Protein AF-A8XXG0-F1 (afdb_monomer_lite)

Structure (mmCIF, N/CA/C/O backbone):
data_AF-A8XXG0-F1
#
_entry.id   AF-A8XXG0-F1
#
loop_
_atom_site.group_PDB
_atom_site.id
_atom_site.type_symbol
_atom_site.label_atom_id
_atom_site.label_alt_id
_atom_site.label_comp_id
_atom_site.label_asym_id
_atom_site.label_entity_id
_atom_site.label_seq_id
_atom_site.pdbx_PDB_ins_code
_atom_site.Cartn_x
_atom_site.Cartn_y
_atom_site.Cartn_z
_atom_site.occupancy
_atom_site.B_iso_or_equiv
_atom_site.auth_seq_id
_atom_site.auth_comp_id
_atom_site.auth_asym_id
_atom_site.auth_atom_id
_atom_site.pdbx_PDB_model_num
ATOM 1 N N . MET A 1 1 ? 43.268 -23.544 17.252 1.00 55.91 1 MET A N 1
ATOM 2 C CA . MET A 1 1 ? 42.298 -22.434 17.427 1.00 55.91 1 MET A CA 1
ATOM 3 C C . MET A 1 1 ? 42.309 -21.438 16.260 1.00 55.91 1 MET A C 1
ATOM 5 O O . MET A 1 1 ? 41.245 -21.146 15.736 1.00 55.91 1 MET A O 1
ATOM 9 N N . LEU A 1 2 ? 43.475 -20.983 15.776 1.00 56.19 2 LEU A N 1
ATOM 10 C CA . LEU A 1 2 ? 43.584 -20.064 14.621 1.00 56.19 2 LEU A CA 1
ATOM 11 C C . LEU A 1 2 ? 43.023 -20.609 13.288 1.00 56.19 2 LEU A C 1
ATOM 13 O O . LEU A 1 2 ? 42.404 -19.861 12.540 1.00 56.19 2 LEU A O 1
ATOM 17 N N . ILE A 1 3 ? 43.159 -21.911 13.021 1.00 63.25 3 ILE A N 1
ATOM 18 C CA . ILE A 1 3 ? 42.629 -22.543 11.794 1.00 63.25 3 ILE A CA 1
ATOM 19 C C . ILE A 1 3 ? 41.087 -22.552 11.778 1.00 63.25 3 ILE A C 1
ATOM 21 O O . ILE A 1 3 ? 40.476 -22.363 10.728 1.00 63.25 3 ILE A O 1
ATOM 25 N N . LEU A 1 4 ? 40.450 -22.677 12.949 1.00 61.56 4 LEU A N 1
ATOM 26 C CA . LEU A 1 4 ? 38.989 -22.659 13.075 1.00 61.56 4 LEU A CA 1
ATOM 27 C C . LEU A 1 4 ? 38.408 -21.265 12.769 1.00 61.56 4 LEU A C 1
ATOM 29 O O . LEU A 1 4 ? 37.375 -21.150 12.117 1.00 61.56 4 LEU A O 1
ATOM 33 N N . LEU A 1 5 ? 39.106 -20.203 13.190 1.00 61.69 5 LEU A N 1
ATOM 34 C CA . LEU A 1 5 ? 38.721 -18.808 12.936 1.00 61.69 5 LEU A CA 1
ATOM 35 C C . LEU A 1 5 ? 38.835 -18.423 11.454 1.00 61.69 5 LEU A C 1
ATOM 37 O O . LEU A 1 5 ? 38.001 -17.667 10.954 1.00 61.69 5 LEU A O 1
ATOM 41 N N . ALA A 1 6 ? 39.831 -18.958 10.741 1.00 68.19 6 ALA A N 1
ATOM 42 C CA . ALA A 1 6 ? 39.962 -18.760 9.298 1.00 68.19 6 ALA A CA 1
ATOM 43 C C . ALA A 1 6 ? 38.824 -19.455 8.531 1.00 68.19 6 ALA A C 1
ATOM 45 O O . ALA A 1 6 ? 38.205 -18.840 7.663 1.00 68.19 6 ALA A O 1
ATOM 46 N N . TYR A 1 7 ? 38.475 -20.688 8.915 1.00 66.56 7 TYR A N 1
ATOM 47 C CA . TYR A 1 7 ? 37.362 -21.422 8.309 1.00 66.56 7 TYR A CA 1
ATOM 48 C C . TYR A 1 7 ? 36.007 -20.743 8.545 1.00 66.56 7 TYR A C 1
ATOM 50 O O . TYR A 1 7 ? 35.202 -20.644 7.621 1.00 66.56 7 TYR A O 1
ATOM 58 N N . MET A 1 8 ? 35.769 -20.197 9.743 1.00 67.56 8 MET A N 1
ATOM 59 C CA . MET A 1 8 ? 34.510 -19.507 10.051 1.00 67.56 8 MET A CA 1
ATOM 60 C C . MET A 1 8 ? 34.322 -18.222 9.232 1.00 67.56 8 MET A C 1
ATOM 62 O O . MET A 1 8 ? 33.208 -17.931 8.805 1.00 67.56 8 MET A O 1
ATOM 66 N N . LYS A 1 9 ? 35.402 -17.470 8.969 1.00 62.66 9 LYS A N 1
ATOM 67 C CA . LYS A 1 9 ? 35.348 -16.257 8.133 1.00 62.66 9 LYS A CA 1
ATOM 68 C C . LYS A 1 9 ? 35.088 -16.574 6.661 1.00 62.66 9 LYS A C 1
ATOM 70 O O . LYS A 1 9 ? 34.315 -15.863 6.026 1.00 62.66 9 LYS A O 1
ATOM 75 N N . VAL A 1 10 ? 35.684 -17.644 6.133 1.00 70.19 10 VAL A N 1
ATOM 76 C CA . VAL A 1 10 ? 35.448 -18.090 4.749 1.00 70.19 10 VAL A CA 1
ATOM 77 C C . VAL A 1 10 ? 34.025 -18.631 4.582 1.00 70.19 10 VAL A C 1
ATOM 79 O O . VAL A 1 10 ? 33.375 -18.316 3.590 1.00 70.19 10 VAL A O 1
ATOM 82 N N . LEU A 1 11 ? 33.501 -19.357 5.576 1.00 67.31 11 LEU A N 1
ATOM 83 C CA . LEU A 1 11 ? 32.117 -19.837 5.577 1.00 67.31 11 LEU A CA 1
ATOM 84 C C . LEU A 1 11 ? 31.107 -18.678 5.654 1.00 67.31 11 LEU A C 1
ATOM 86 O O . LEU A 1 11 ? 30.117 -18.685 4.930 1.00 67.31 11 LEU A O 1
ATOM 90 N N . LEU A 1 12 ? 31.374 -17.654 6.474 1.00 61.78 12 LEU A N 1
ATOM 91 C CA . LEU A 1 12 ? 30.551 -16.438 6.552 1.00 61.78 12 LEU A CA 1
ATOM 92 C C . LEU A 1 12 ? 30.564 -15.637 5.246 1.00 61.78 12 LEU A C 1
ATOM 94 O O . LEU A 1 12 ? 29.517 -15.154 4.832 1.00 61.78 12 LEU A O 1
ATOM 98 N N . LEU A 1 13 ? 31.714 -15.541 4.573 1.00 59.19 13 LEU A N 1
ATOM 99 C CA . LEU A 1 13 ? 31.815 -14.943 3.238 1.00 59.19 13 LEU A CA 1
ATOM 100 C C . LEU A 1 13 ? 31.022 -15.751 2.203 1.00 59.19 13 LEU A C 1
ATOM 102 O O . LEU A 1 13 ? 30.254 -15.165 1.449 1.00 59.19 13 LEU A O 1
ATOM 106 N N . PHE A 1 14 ? 31.122 -17.083 2.210 1.00 51.81 14 PHE A N 1
ATOM 107 C CA . PHE A 1 14 ? 30.332 -17.936 1.315 1.00 51.81 14 PHE A CA 1
ATOM 108 C C . PHE A 1 14 ? 28.826 -17.817 1.565 1.00 51.81 14 PHE A C 1
ATOM 110 O O . PHE A 1 14 ? 28.066 -17.736 0.608 1.00 51.81 14 PHE A O 1
ATOM 117 N N . LEU A 1 15 ? 28.389 -17.730 2.825 1.00 52.50 15 LEU A N 1
ATOM 118 C CA . LEU A 1 15 ? 26.984 -17.500 3.182 1.00 52.50 15 LEU A CA 1
ATOM 119 C C . LEU A 1 15 ? 26.498 -16.093 2.790 1.00 52.50 15 LEU A C 1
ATOM 121 O O . LEU A 1 15 ? 25.325 -15.936 2.468 1.00 52.50 15 LEU A O 1
ATOM 125 N N . TYR A 1 16 ? 27.386 -15.092 2.758 1.00 53.88 16 TYR A N 1
ATOM 126 C CA . TYR A 1 16 ? 27.079 -13.740 2.268 1.00 53.88 16 TYR A CA 1
ATOM 127 C C . TYR A 1 16 ? 26.923 -13.684 0.737 1.00 53.88 16 TYR A C 1
ATOM 129 O O . TYR A 1 16 ? 26.232 -12.812 0.215 1.00 53.88 16 TYR A O 1
ATOM 137 N N . PHE A 1 17 ? 27.553 -14.623 0.021 1.00 48.94 17 PHE A N 1
ATOM 138 C CA . PHE A 1 17 ? 27.486 -14.752 -1.437 1.00 48.94 17 PHE A CA 1
ATOM 139 C C . PHE A 1 17 ? 26.544 -15.851 -1.929 1.00 48.94 17 PHE A C 1
ATOM 141 O O . PHE A 1 17 ? 26.371 -15.977 -3.142 1.00 48.94 17 PHE A O 1
ATOM 148 N N . LEU A 1 18 ? 25.906 -16.623 -1.041 1.00 40.69 18 LEU A N 1
ATOM 149 C CA . LEU A 1 18 ? 24.784 -17.453 -1.455 1.00 40.69 18 LEU A CA 1
ATOM 150 C C . LEU A 1 18 ? 23.674 -16.501 -1.914 1.00 40.69 18 LEU A C 1
ATOM 152 O O . LEU A 1 18 ? 23.162 -15.728 -1.099 1.00 40.69 18 LEU A O 1
ATOM 156 N N . PRO A 1 19 ? 23.303 -16.507 -3.206 1.00 44.91 19 PRO A N 1
ATOM 157 C CA . PRO A 1 19 ? 22.170 -15.728 -3.653 1.00 44.91 19 PRO A CA 1
ATOM 158 C C . PRO A 1 19 ? 20.980 -16.219 -2.840 1.00 44.91 19 PRO A C 1
ATOM 160 O O . PRO A 1 19 ? 20.669 -17.411 -2.845 1.00 44.91 19 PRO A O 1
ATOM 163 N N . ASN A 1 20 ? 20.328 -15.306 -2.117 1.00 39.88 20 ASN A N 1
ATOM 164 C CA . ASN A 1 20 ? 18.966 -15.528 -1.664 1.00 39.88 20 ASN A CA 1
ATOM 165 C C . ASN A 1 20 ? 18.216 -16.052 -2.887 1.00 39.88 20 ASN A C 1
ATOM 167 O O . ASN A 1 20 ? 18.050 -15.310 -3.855 1.00 39.88 20 ASN A O 1
ATOM 171 N N . ASN A 1 21 ? 17.884 -17.344 -2.890 1.00 38.38 21 ASN A N 1
ATOM 172 C CA . ASN A 1 21 ? 17.183 -17.981 -3.990 1.00 38.38 21 ASN A CA 1
ATOM 173 C C . ASN A 1 21 ? 15.821 -17.301 -4.077 1.00 38.38 21 ASN A C 1
ATOM 175 O O . ASN A 1 21 ? 14.875 -17.663 -3.378 1.00 38.38 21 ASN A O 1
ATOM 179 N N . VAL A 1 22 ? 15.738 -16.270 -4.914 1.00 41.22 22 VAL A N 1
ATOM 180 C CA . VAL A 1 22 ? 14.489 -15.650 -5.324 1.00 41.22 22 VAL A CA 1
ATOM 181 C C . VAL A 1 22 ? 13.831 -16.694 -6.220 1.00 41.22 22 VAL A C 1
ATOM 183 O O . VAL A 1 22 ? 14.033 -16.732 -7.429 1.00 41.22 22 VAL A O 1
ATOM 186 N N . GLY A 1 23 ? 13.156 -17.656 -5.586 1.00 35.06 23 GLY A N 1
ATOM 187 C CA . GLY A 1 23 ? 12.458 -18.746 -6.250 1.00 35.06 23 GLY A CA 1
ATOM 188 C C . GLY A 1 23 ? 11.325 -18.165 -7.081 1.00 35.06 23 GLY A C 1
ATOM 189 O O . GLY A 1 23 ? 10.250 -17.878 -6.557 1.00 35.06 23 GLY A O 1
ATOM 190 N N . GLY A 1 24 ? 11.613 -17.933 -8.355 1.00 39.00 24 GLY A N 1
ATOM 191 C CA . GLY A 1 24 ? 10.713 -17.352 -9.337 1.00 39.00 24 GLY A CA 1
ATOM 192 C C . GLY A 1 24 ? 11.517 -16.612 -10.394 1.00 39.00 24 GLY A C 1
ATOM 193 O O . GLY A 1 24 ? 11.720 -15.404 -10.287 1.00 39.00 24 GLY A O 1
ATOM 194 N N . CYS A 1 25 ? 11.982 -17.325 -11.420 1.00 42.31 25 CYS A N 1
ATOM 195 C CA . CYS A 1 25 ? 12.432 -16.661 -12.635 1.00 42.31 25 CYS A CA 1
ATOM 196 C C . CYS A 1 25 ? 11.236 -15.904 -13.217 1.00 42.31 25 CYS A C 1
ATOM 198 O O . CYS A 1 25 ? 10.194 -16.493 -13.495 1.00 42.31 25 CYS A O 1
ATOM 200 N N . LEU A 1 26 ? 11.387 -14.590 -13.357 1.00 43.22 26 LEU A N 1
ATOM 201 C CA . LEU A 1 26 ? 10.444 -13.737 -14.060 1.00 43.22 26 LEU A CA 1
ATOM 202 C C . LEU A 1 26 ? 10.342 -14.246 -15.509 1.00 43.22 26 LEU A C 1
ATOM 204 O O . LEU A 1 26 ? 11.267 -14.037 -16.291 1.00 43.22 26 LEU A O 1
ATOM 208 N N . VAL A 1 27 ? 9.274 -14.968 -15.855 1.00 41.16 27 VAL A N 1
ATOM 209 C CA . VAL A 1 27 ? 9.014 -15.374 -17.242 1.00 41.16 27 VAL A CA 1
ATOM 210 C C . VAL A 1 27 ? 8.356 -14.187 -17.926 1.00 41.16 27 VAL A C 1
ATOM 212 O O . VAL A 1 27 ? 7.233 -13.833 -17.579 1.00 41.16 27 VAL A O 1
ATOM 215 N N . VAL A 1 28 ? 9.067 -13.551 -18.858 1.00 44.41 28 VAL A N 1
ATOM 216 C CA . VAL A 1 28 ? 8.587 -12.335 -19.524 1.00 44.41 28 VAL A CA 1
ATOM 217 C C . VAL A 1 28 ? 8.540 -12.496 -21.033 1.00 44.41 28 VAL A C 1
ATOM 219 O O . VAL A 1 28 ? 9.437 -13.088 -21.631 1.00 44.41 28 VAL A O 1
ATOM 222 N N . LYS A 1 29 ? 7.487 -11.951 -21.651 1.00 45.66 29 LYS A N 1
ATOM 223 C CA . LYS A 1 29 ? 7.348 -11.815 -23.104 1.00 45.66 29 LYS A CA 1
ATOM 224 C C . LYS A 1 29 ? 7.491 -10.331 -23.477 1.00 45.66 29 LYS A C 1
ATOM 226 O O . LYS A 1 29 ? 6.585 -9.558 -23.166 1.00 45.66 29 LYS A O 1
ATOM 231 N N . PRO A 1 30 ? 8.591 -9.915 -24.125 1.00 51.72 30 PRO A N 1
ATOM 232 C CA . PRO A 1 30 ? 8.846 -8.505 -24.385 1.00 51.72 30 PRO A CA 1
ATOM 233 C C . PRO A 1 30 ? 7.880 -7.907 -25.408 1.00 51.72 30 PRO A C 1
ATOM 235 O O . PRO A 1 30 ? 7.619 -8.486 -26.464 1.00 51.72 30 PRO A O 1
ATOM 238 N N . LYS A 1 31 ? 7.400 -6.695 -25.113 1.00 60.84 31 LYS A N 1
ATOM 239 C CA . LYS A 1 31 ? 6.700 -5.810 -26.053 1.00 60.84 31 LYS A CA 1
ATOM 240 C C . LYS A 1 31 ? 7.383 -4.442 -25.981 1.00 60.84 31 LYS A C 1
ATOM 242 O O . LYS A 1 31 ? 6.956 -3.560 -25.246 1.00 60.84 31 LYS A O 1
ATOM 247 N N . ASN A 1 32 ? 8.526 -4.330 -26.655 1.00 59.03 32 ASN A N 1
ATOM 248 C CA . ASN A 1 32 ? 9.457 -3.220 -26.458 1.00 59.03 32 ASN A CA 1
ATOM 249 C C . ASN A 1 32 ? 9.014 -1.979 -27.263 1.00 59.03 32 ASN A C 1
ATOM 251 O O . ASN A 1 32 ? 8.745 -2.122 -28.460 1.00 59.03 32 ASN A O 1
ATOM 255 N N . PRO A 1 33 ? 8.959 -0.771 -26.674 1.00 68.56 33 PRO A N 1
ATOM 256 C CA . PRO A 1 33 ? 9.026 0.459 -27.461 1.00 68.56 33 PRO A CA 1
ATOM 257 C C . PRO A 1 33 ? 10.354 0.506 -28.235 1.00 68.56 33 PRO A C 1
ATOM 259 O O . PRO A 1 33 ? 11.379 0.023 -27.749 1.00 68.56 33 PRO A O 1
ATOM 262 N N . ASP A 1 34 ? 10.343 1.078 -29.439 1.00 69.75 34 ASP A N 1
ATOM 263 C CA . ASP A 1 34 ? 11.565 1.247 -30.224 1.00 69.75 34 ASP A CA 1
ATOM 264 C C . ASP A 1 34 ? 12.479 2.282 -29.551 1.00 69.75 34 ASP A C 1
ATOM 266 O O . ASP A 1 34 ? 12.226 3.487 -29.575 1.00 69.75 34 ASP A O 1
ATOM 270 N N . LEU A 1 35 ? 13.529 1.783 -28.901 1.00 73.31 35 LEU A N 1
ATOM 271 C CA . LEU A 1 35 ? 14.569 2.572 -28.243 1.00 73.31 35 LEU A CA 1
ATOM 272 C C . LEU A 1 35 ? 15.785 2.819 -29.149 1.00 73.31 35 LEU A C 1
ATOM 274 O O . LEU A 1 35 ? 16.840 3.227 -28.657 1.00 73.31 35 LEU A O 1
ATOM 278 N N . GLN A 1 36 ? 15.655 2.582 -30.459 1.00 74.75 36 GLN A N 1
ATOM 279 C CA . GLN A 1 36 ? 16.709 2.745 -31.460 1.00 74.75 36 GLN A CA 1
ATOM 280 C C . GLN A 1 36 ? 18.045 2.121 -31.009 1.00 74.75 36 GLN A C 1
ATOM 282 O O . GLN A 1 36 ? 18.216 0.905 -30.988 1.00 74.75 36 GLN A O 1
ATOM 287 N N . ASN A 1 37 ? 19.003 2.974 -30.629 1.00 72.94 37 ASN A N 1
ATOM 288 C CA . ASN A 1 37 ? 20.381 2.624 -30.302 1.00 72.94 37 ASN A CA 1
ATOM 289 C C . ASN A 1 37 ? 20.567 2.123 -28.861 1.00 72.94 37 ASN A C 1
ATOM 291 O O . ASN A 1 37 ? 21.658 1.649 -28.520 1.00 72.94 37 ASN A O 1
ATOM 295 N N . CYS A 1 38 ? 19.549 2.213 -27.999 1.00 75.75 38 CYS A N 1
ATOM 296 C CA . CYS A 1 38 ? 19.653 1.644 -26.663 1.00 75.75 38 CYS A CA 1
ATOM 297 C C . CYS A 1 38 ? 19.488 0.126 -26.712 1.00 75.75 38 CYS A C 1
ATOM 299 O O . CYS A 1 38 ? 18.429 -0.393 -27.054 1.00 75.75 38 CYS A O 1
ATOM 301 N N . LYS A 1 39 ? 20.512 -0.608 -26.269 1.00 80.50 39 LYS A N 1
ATOM 302 C CA . LYS A 1 39 ? 20.482 -2.076 -26.125 1.00 80.50 39 LYS A CA 1
ATOM 303 C C . LYS A 1 39 ? 19.702 -2.540 -24.888 1.00 80.50 39 LYS A C 1
ATOM 305 O O . LYS A 1 39 ? 20.120 -3.471 -24.203 1.00 80.50 39 LYS A O 1
ATOM 310 N N . CYS A 1 40 ? 18.615 -1.856 -24.558 1.00 84.31 40 CYS A N 1
ATOM 311 C CA . CYS A 1 40 ? 17.838 -2.114 -23.357 1.00 84.31 40 CYS A CA 1
ATOM 312 C C . CYS A 1 40 ? 16.403 -2.448 -23.735 1.00 84.31 40 CYS A C 1
ATOM 314 O O . CYS A 1 40 ? 15.823 -1.816 -24.615 1.00 84.31 40 CYS A O 1
ATOM 316 N N . SER A 1 41 ? 15.832 -3.435 -23.053 1.00 86.38 41 SER A N 1
ATOM 317 C CA . SER A 1 41 ? 14.425 -3.793 -23.187 1.00 86.38 41 SER A CA 1
ATOM 318 C C . SER A 1 41 ? 13.698 -3.533 -21.880 1.00 86.38 41 SER A C 1
ATOM 320 O O . SER A 1 41 ? 14.238 -3.782 -20.795 1.00 86.38 41 SER A O 1
ATOM 322 N N . ILE A 1 42 ? 12.479 -3.022 -22.000 1.00 88.56 42 ILE A N 1
ATOM 323 C CA . ILE A 1 42 ? 11.508 -2.989 -20.915 1.00 88.56 42 ILE A CA 1
ATOM 324 C C . ILE A 1 42 ? 10.294 -3.801 -21.337 1.00 88.56 42 ILE A C 1
ATOM 326 O O . ILE A 1 42 ? 9.882 -3.771 -22.499 1.00 88.56 42 ILE A O 1
ATOM 330 N N . ASP A 1 43 ? 9.716 -4.510 -20.383 1.00 88.69 43 ASP A N 1
ATOM 331 C CA . ASP A 1 43 ? 8.559 -5.347 -20.642 1.00 88.69 43 ASP A CA 1
ATOM 332 C C . ASP A 1 43 ? 7.268 -4.664 -20.202 1.00 88.69 43 ASP A C 1
ATOM 334 O O . ASP A 1 43 ? 7.265 -3.815 -19.310 1.00 88.69 43 ASP A O 1
ATOM 338 N N . LEU A 1 44 ? 6.151 -5.041 -20.821 1.00 90.69 44 LEU A N 1
ATOM 339 C CA . LEU A 1 44 ? 4.827 -4.536 -20.470 1.00 90.69 44 LEU A CA 1
ATOM 340 C C . LEU A 1 44 ? 4.013 -5.690 -19.900 1.00 90.69 44 LEU A C 1
ATOM 342 O O . LEU A 1 44 ? 3.735 -6.653 -20.611 1.00 90.69 44 LEU A O 1
ATOM 346 N N . PHE A 1 45 ? 3.658 -5.596 -18.624 1.00 90.31 45 PHE A N 1
ATOM 347 C CA . PHE A 1 45 ? 2.881 -6.626 -17.945 1.00 90.31 45 PHE A CA 1
ATOM 348 C C . PHE A 1 45 ? 1.389 -6.427 -18.178 1.00 90.31 45 PHE A C 1
ATOM 350 O O . PHE A 1 45 ? 0.840 -5.350 -17.935 1.00 90.31 45 PHE A O 1
ATOM 357 N N . ASN A 1 46 ? 0.728 -7.502 -18.599 1.00 87.81 46 ASN A N 1
ATOM 358 C CA . ASN A 1 46 ? -0.724 -7.617 -18.579 1.00 87.81 46 ASN A CA 1
ATOM 359 C C . ASN A 1 46 ? -1.211 -8.253 -17.258 1.00 87.81 46 ASN A C 1
ATOM 361 O O . ASN A 1 46 ? -0.433 -8.526 -16.342 1.00 87.81 46 ASN A O 1
ATOM 365 N N . GLN A 1 47 ? -2.520 -8.496 -17.153 1.00 89.44 47 GLN A N 1
ATOM 366 C CA . GLN A 1 47 ? -3.130 -9.094 -15.963 1.00 89.44 47 GLN A CA 1
ATOM 367 C C . GLN A 1 47 ? -2.557 -10.474 -15.602 1.00 89.44 47 GLN A C 1
ATOM 369 O O . GLN A 1 47 ? -2.321 -10.757 -14.426 1.00 89.44 47 GLN A O 1
ATOM 374 N N . ASP A 1 48 ? -2.351 -11.335 -16.597 1.00 88.81 48 ASP A N 1
ATOM 375 C CA . ASP A 1 48 ? -1.866 -12.697 -16.388 1.00 88.81 48 ASP A CA 1
ATOM 376 C C . ASP A 1 48 ? -0.389 -12.698 -15.993 1.00 88.81 48 ASP A C 1
ATOM 378 O O . ASP A 1 48 ? 0.010 -13.469 -15.119 1.00 88.81 48 ASP A O 1
ATOM 382 N N . ASP A 1 49 ? 0.412 -11.795 -16.564 1.00 89.75 49 ASP A N 1
ATOM 383 C CA . ASP A 1 49 ? 1.813 -11.620 -16.171 1.00 89.75 49 ASP A CA 1
ATOM 384 C C . ASP A 1 49 ? 1.915 -11.227 -14.691 1.00 89.75 49 ASP A C 1
ATOM 386 O O . ASP A 1 49 ? 2.701 -11.809 -13.945 1.00 89.75 49 ASP A O 1
ATOM 390 N N . ILE A 1 50 ? 1.067 -10.298 -14.230 1.00 86.44 50 ILE A N 1
ATOM 391 C CA . ILE A 1 50 ? 1.001 -9.884 -12.819 1.00 86.44 50 ILE A CA 1
ATOM 392 C C . ILE A 1 50 ? 0.569 -11.048 -11.926 1.00 86.44 50 ILE A C 1
ATOM 394 O O . ILE A 1 50 ? 1.185 -11.284 -10.886 1.00 86.44 50 ILE A O 1
ATOM 398 N N . ARG A 1 51 ? -0.473 -11.790 -12.323 1.00 84.19 51 ARG A N 1
ATOM 399 C CA . ARG A 1 51 ? -0.996 -12.925 -11.550 1.00 84.19 51 ARG A CA 1
ATOM 400 C C . ARG A 1 51 ? 0.046 -14.024 -11.364 1.00 84.19 51 ARG A C 1
ATOM 402 O O . ARG A 1 51 ? 0.147 -14.583 -10.276 1.00 84.19 51 ARG A O 1
ATOM 409 N N . ASN A 1 52 ? 0.824 -14.304 -12.405 1.00 83.88 52 ASN A N 1
ATOM 410 C CA . ASN A 1 52 ? 1.860 -15.335 -12.390 1.00 83.88 52 ASN A CA 1
ATOM 411 C C . ASN A 1 52 ? 3.205 -14.826 -11.847 1.00 83.88 52 ASN A C 1
ATOM 413 O O . ASN A 1 52 ? 4.141 -15.605 -11.660 1.00 83.88 52 ASN A O 1
ATOM 417 N N . ASN A 1 53 ? 3.324 -13.526 -11.571 1.00 79.94 53 ASN A N 1
ATOM 418 C CA . ASN A 1 53 ? 4.519 -12.950 -10.989 1.00 79.94 53 ASN A CA 1
ATOM 419 C C . ASN A 1 53 ? 4.508 -13.074 -9.460 1.00 79.94 53 ASN A C 1
ATOM 421 O O . ASN A 1 53 ? 3.700 -12.440 -8.788 1.00 79.94 53 ASN A O 1
ATOM 425 N N . ASN A 1 54 ? 5.479 -13.787 -8.878 1.00 72.12 54 ASN A N 1
ATOM 426 C CA . ASN A 1 54 ? 5.598 -13.894 -7.415 1.00 72.12 54 ASN A CA 1
ATOM 427 C C . ASN A 1 54 ? 5.631 -12.521 -6.716 1.00 72.12 54 ASN A C 1
ATOM 429 O O . ASN A 1 54 ? 4.972 -12.342 -5.694 1.00 72.12 54 ASN A O 1
ATOM 433 N N . GLY A 1 55 ? 6.332 -11.541 -7.297 1.00 66.06 55 GLY A N 1
ATOM 434 C CA . GLY A 1 55 ? 6.423 -10.169 -6.784 1.00 66.06 55 GLY A CA 1
ATOM 435 C C . GLY A 1 55 ? 5.212 -9.275 -7.081 1.00 66.06 55 GLY A C 1
ATOM 436 O O . GLY A 1 55 ? 5.194 -8.138 -6.622 1.00 66.06 55 GLY A O 1
ATOM 437 N N . GLY A 1 56 ? 4.224 -9.760 -7.835 1.00 66.38 56 GLY A N 1
ATOM 438 C CA . GLY A 1 56 ? 3.038 -9.027 -8.283 1.00 66.38 56 GLY A CA 1
ATOM 439 C C . GLY A 1 56 ? 1.723 -9.727 -7.952 1.00 66.38 56 GLY A C 1
ATOM 440 O O . GLY A 1 56 ? 0.664 -9.136 -8.122 1.00 66.38 56 GLY A O 1
ATOM 441 N N . SER A 1 57 ? 1.777 -10.943 -7.410 1.00 71.69 57 SER A N 1
ATOM 442 C CA . SER A 1 57 ? 0.618 -11.782 -7.087 1.00 71.69 57 SER A CA 1
ATOM 443 C C . SER A 1 57 ? -0.407 -11.108 -6.164 1.00 71.69 57 SER A C 1
ATOM 445 O O . SER A 1 57 ? -1.604 -11.330 -6.313 1.00 71.69 57 SER A O 1
ATOM 447 N N . TYR A 1 58 ? 0.011 -10.208 -5.268 1.00 68.62 58 TYR A N 1
ATOM 448 C CA . TYR A 1 58 ? -0.917 -9.428 -4.432 1.00 68.62 58 TYR A CA 1
ATOM 449 C C . TYR A 1 58 ? -1.740 -8.395 -5.231 1.00 68.62 58 TYR A C 1
ATOM 451 O O . TYR A 1 58 ? -2.743 -7.886 -4.736 1.00 68.62 58 TYR A O 1
ATOM 459 N N . LEU A 1 59 ? -1.351 -8.103 -6.476 1.00 77.06 59 LEU A N 1
ATOM 460 C CA . LEU A 1 59 ? -2.098 -7.292 -7.441 1.00 77.06 59 LEU A CA 1
ATOM 461 C C . LEU A 1 59 ? -2.896 -8.156 -8.434 1.00 77.06 59 LEU A C 1
ATOM 463 O O . LEU A 1 59 ? -3.553 -7.607 -9.312 1.00 77.06 59 LEU A O 1
ATOM 467 N N . ALA A 1 60 ? -2.896 -9.489 -8.304 1.00 79.12 60 ALA A N 1
ATOM 468 C CA . ALA A 1 60 ? -3.523 -10.409 -9.264 1.00 79.12 60 ALA A CA 1
ATOM 469 C C . ALA A 1 60 ? -5.035 -10.202 -9.462 1.00 79.12 60 ALA A C 1
ATOM 471 O O . ALA A 1 60 ? -5.581 -10.613 -10.489 1.00 79.12 60 ALA A O 1
ATOM 472 N N . ASN A 1 61 ? -5.699 -9.593 -8.477 1.00 77.25 61 ASN A N 1
ATOM 473 C CA . ASN A 1 61 ? -7.131 -9.289 -8.498 1.00 77.25 61 ASN A CA 1
ATOM 474 C C . ASN A 1 61 ? -7.427 -7.833 -8.893 1.00 77.25 61 ASN A C 1
ATOM 476 O O . ASN A 1 61 ? -8.586 -7.474 -9.079 1.00 77.25 61 ASN A O 1
ATOM 480 N N . GLN A 1 62 ? -6.400 -6.992 -9.025 1.00 83.00 62 GLN A N 1
ATOM 481 C CA . GLN A 1 62 ? -6.549 -5.615 -9.484 1.00 83.00 62 GLN A CA 1
ATOM 482 C C . GLN A 1 62 ? -6.584 -5.593 -11.006 1.00 83.00 62 GLN A C 1
ATOM 484 O O . GLN A 1 62 ? -5.765 -6.253 -11.634 1.00 83.00 62 GLN A O 1
ATOM 489 N N . LYS A 1 63 ? -7.492 -4.816 -11.606 1.00 88.69 63 LYS A N 1
ATOM 490 C CA . LYS A 1 63 ? -7.540 -4.643 -13.066 1.00 88.69 63 LYS A CA 1
ATOM 491 C C . LYS A 1 63 ? -6.260 -3.955 -13.547 1.00 88.69 63 LYS A C 1
ATOM 493 O O . LYS A 1 63 ? -5.987 -2.838 -13.120 1.00 88.69 63 LYS A O 1
ATOM 498 N N . ALA A 1 64 ? -5.525 -4.571 -14.461 1.00 91.62 64 ALA A N 1
ATOM 499 C CA . ALA A 1 64 ? -4.310 -4.017 -15.043 1.00 91.62 64 ALA A CA 1
ATOM 500 C C . ALA A 1 64 ? -4.421 -3.820 -16.559 1.00 91.62 64 ALA A C 1
ATOM 502 O O . ALA A 1 64 ? -5.204 -4.486 -17.239 1.00 91.62 64 ALA A O 1
ATOM 503 N N . TRP A 1 65 ? -3.642 -2.882 -17.091 1.00 91.88 65 TRP A N 1
ATOM 504 C CA . TRP A 1 65 ? -3.524 -2.628 -18.525 1.00 91.88 65 TRP A CA 1
ATOM 505 C C . TRP A 1 65 ? -2.126 -2.135 -18.888 1.00 91.88 65 TRP A C 1
ATOM 507 O O . TRP A 1 65 ? -1.335 -1.732 -18.031 1.00 91.88 65 TRP A O 1
ATOM 517 N N . ASN A 1 66 ? -1.828 -2.170 -20.184 1.00 89.88 66 ASN A N 1
ATOM 518 C CA . ASN A 1 66 ? -0.534 -1.742 -20.692 1.00 89.88 66 ASN A CA 1
ATOM 519 C C . ASN A 1 66 ? -0.363 -0.224 -20.527 1.00 89.88 66 ASN A C 1
ATOM 521 O O . ASN A 1 66 ? -1.274 0.526 -20.893 1.00 89.88 66 ASN A O 1
ATOM 525 N N . PRO A 1 67 ? 0.799 0.239 -20.042 1.00 91.00 67 PRO A N 1
ATOM 526 C CA . PRO A 1 67 ? 1.118 1.653 -20.034 1.00 91.00 67 PRO A CA 1
ATOM 527 C C . PRO A 1 67 ? 1.472 2.150 -21.434 1.00 91.00 67 PRO A C 1
ATOM 529 O O . PRO A 1 67 ? 1.847 1.385 -22.325 1.00 91.00 67 PRO A O 1
ATOM 532 N N . ILE A 1 68 ? 1.409 3.466 -21.594 1.00 88.38 68 ILE A N 1
ATOM 533 C CA . ILE A 1 68 ? 1.980 4.185 -22.726 1.00 88.38 6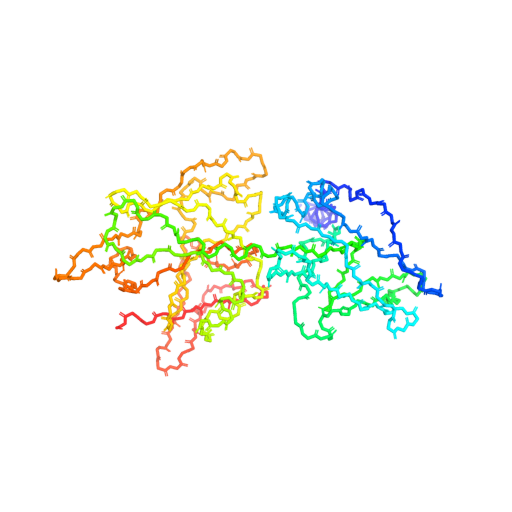8 ILE A CA 1
ATOM 534 C C . ILE A 1 68 ? 3.443 4.450 -22.394 1.00 88.38 68 ILE A C 1
ATOM 536 O O . ILE A 1 68 ? 3.757 5.156 -21.434 1.00 88.38 68 ILE A O 1
ATOM 540 N N . VAL A 1 69 ? 4.346 3.887 -23.189 1.00 89.25 69 VAL A N 1
ATOM 541 C CA . VAL A 1 69 ? 5.786 4.069 -23.011 1.00 89.25 69 VAL A CA 1
ATOM 542 C C . VAL A 1 69 ? 6.328 4.887 -24.172 1.00 89.25 69 VAL A C 1
ATOM 544 O O . VAL A 1 69 ? 6.203 4.491 -25.326 1.00 89.25 69 VAL A O 1
ATOM 547 N N . THR A 1 70 ? 6.907 6.044 -23.860 1.00 88.00 70 THR A N 1
ATOM 548 C CA . THR A 1 70 ? 7.458 6.981 -24.849 1.00 88.00 70 THR A CA 1
ATOM 549 C C . THR A 1 70 ? 8.947 7.166 -24.601 1.00 88.00 70 THR A C 1
ATOM 551 O O . THR A 1 70 ? 9.354 7.405 -23.463 1.00 88.00 70 THR A O 1
ATOM 554 N N . ALA A 1 71 ? 9.765 7.078 -25.648 1.00 88.25 71 ALA A N 1
ATOM 555 C CA . ALA A 1 71 ? 11.178 7.423 -25.553 1.00 88.25 71 ALA A CA 1
ATOM 556 C C . ALA A 1 71 ? 11.328 8.933 -25.302 1.00 88.25 71 ALA A C 1
ATOM 558 O O . ALA A 1 71 ? 10.767 9.747 -26.033 1.00 88.25 71 ALA A O 1
ATOM 559 N N . THR A 1 72 ? 12.055 9.316 -24.254 1.00 86.44 72 THR A N 1
ATOM 560 C CA . THR A 1 72 ? 12.365 10.728 -23.960 1.00 86.44 72 THR A CA 1
ATOM 561 C C . THR A 1 72 ? 13.669 11.171 -24.605 1.00 86.44 72 THR A C 1
ATOM 563 O O . THR A 1 72 ? 13.841 12.342 -24.920 1.00 86.44 72 THR A O 1
ATOM 566 N N . ASP A 1 73 ? 14.598 10.235 -24.758 1.00 86.44 73 ASP A N 1
ATOM 567 C CA . ASP A 1 73 ? 15.871 10.392 -25.447 1.00 86.44 73 ASP A CA 1
ATOM 568 C C . ASP A 1 73 ? 16.332 9.003 -25.932 1.00 86.44 73 ASP A C 1
ATOM 570 O O . ASP A 1 73 ? 15.560 8.043 -25.906 1.00 86.44 73 ASP A O 1
ATOM 574 N N . SER A 1 74 ? 17.587 8.883 -26.368 1.00 84.38 74 SER A N 1
ATOM 575 C CA . SER A 1 74 ? 18.135 7.628 -26.892 1.00 84.38 74 SER A CA 1
ATOM 576 C C . SER A 1 74 ? 18.162 6.466 -25.897 1.00 84.38 74 SER A C 1
ATOM 578 O O . SER A 1 74 ? 18.306 5.342 -26.348 1.00 84.38 74 SER A O 1
ATOM 580 N N . CYS A 1 75 ? 18.038 6.694 -24.586 1.00 89.56 75 CYS A N 1
ATOM 581 C CA . CYS A 1 75 ? 18.065 5.648 -23.557 1.00 89.56 75 CYS A CA 1
ATOM 582 C C . CYS A 1 75 ? 17.150 5.936 -22.349 1.00 89.56 75 CYS A C 1
ATOM 584 O O . CYS A 1 75 ? 17.270 5.314 -21.290 1.00 89.56 75 CYS A O 1
ATOM 586 N N . GLY A 1 76 ? 16.234 6.887 -22.485 1.00 91.44 76 GLY A N 1
ATOM 587 C CA . GLY A 1 76 ? 15.278 7.304 -21.474 1.00 91.44 76 GLY A CA 1
ATOM 588 C C . GLY A 1 76 ? 13.860 6.978 -21.910 1.00 91.44 76 GLY A C 1
ATOM 589 O O . GLY A 1 76 ? 13.488 7.158 -23.067 1.00 91.44 76 GLY A O 1
ATOM 590 N N . LEU A 1 77 ? 13.061 6.514 -20.959 1.00 91.88 77 LEU A N 1
ATOM 591 C CA . LEU A 1 77 ? 11.655 6.199 -21.136 1.00 91.88 77 LEU A CA 1
ATOM 592 C C . LEU A 1 77 ? 10.814 7.028 -20.178 1.00 91.88 77 LEU A C 1
ATOM 594 O O . LEU A 1 77 ? 11.110 7.100 -18.985 1.00 91.88 77 LEU A O 1
ATOM 598 N N . SER A 1 78 ? 9.728 7.592 -20.690 1.00 90.69 78 SER A N 1
ATOM 599 C CA . SER A 1 78 ? 8.618 8.097 -19.895 1.00 90.69 78 SER A CA 1
ATOM 600 C C . SER A 1 78 ? 7.483 7.088 -19.946 1.00 90.69 78 SER A C 1
ATOM 602 O O . SER A 1 78 ? 7.062 6.666 -21.026 1.00 90.69 78 SER A O 1
ATOM 604 N N . ILE A 1 79 ? 6.997 6.692 -18.772 1.00 91.75 79 ILE A N 1
ATOM 605 C CA . ILE A 1 79 ? 5.910 5.725 -18.641 1.00 91.75 79 ILE A CA 1
ATOM 606 C C . ILE A 1 79 ? 4.679 6.447 -18.123 1.00 91.75 79 ILE A C 1
ATOM 608 O O . ILE A 1 79 ? 4.653 6.955 -17.001 1.00 91.75 79 ILE A O 1
ATOM 612 N N . THR A 1 80 ? 3.631 6.449 -18.930 1.00 88.94 80 THR A N 1
ATOM 613 C CA . THR A 1 80 ? 2.361 7.080 -18.596 1.00 88.94 80 THR A CA 1
ATOM 614 C C . THR A 1 80 ? 1.264 6.031 -18.550 1.00 88.94 80 THR A C 1
ATOM 616 O O . THR A 1 80 ? 1.233 5.096 -19.342 1.00 88.94 80 THR A O 1
ATOM 619 N N . CYS A 1 81 ? 0.372 6.184 -17.583 1.00 89.12 81 CYS A N 1
ATOM 620 C CA . CYS A 1 81 ? -0.859 5.426 -17.504 1.00 89.12 81 CYS A CA 1
ATOM 621 C C . CYS A 1 81 ? -2.004 6.392 -17.757 1.00 89.12 81 CYS A C 1
ATOM 623 O O . CYS A 1 81 ? -2.099 7.410 -17.070 1.00 89.12 81 CYS A O 1
ATOM 625 N N . ASP A 1 82 ? -2.837 6.062 -18.734 1.00 85.75 82 ASP A N 1
ATOM 626 C CA . ASP A 1 82 ? -4.060 6.804 -19.004 1.00 85.75 82 ASP A CA 1
ATOM 627 C C . ASP A 1 82 ? -5.237 6.127 -18.295 1.00 85.75 82 ASP A C 1
ATOM 629 O O . ASP A 1 82 ? -5.275 4.891 -18.219 1.00 85.75 82 ASP A O 1
ATOM 633 N N . PRO A 1 83 ? -6.199 6.908 -17.770 1.00 82.56 83 PRO A N 1
ATOM 634 C CA . PRO A 1 83 ? -7.430 6.354 -17.229 1.00 82.56 83 PRO A CA 1
ATOM 635 C C . PRO A 1 83 ? -8.171 5.569 -18.312 1.00 82.56 83 PRO A C 1
ATOM 637 O O . PRO A 1 83 ? -8.341 6.034 -19.437 1.00 82.56 83 PRO A O 1
ATOM 640 N N . ILE A 1 84 ? -8.674 4.395 -17.943 1.00 86.50 84 ILE A N 1
ATOM 641 C CA . ILE A 1 84 ? -9.586 3.611 -18.779 1.00 86.50 84 ILE A CA 1
ATOM 642 C C . ILE A 1 84 ? -11.018 3.749 -18.258 1.00 86.50 84 ILE A C 1
ATOM 644 O O . ILE A 1 84 ? -11.238 4.034 -17.079 1.00 86.50 84 ILE A O 1
ATOM 648 N N . ALA A 1 85 ? -12.009 3.513 -19.121 1.00 86.00 85 ALA A N 1
ATOM 649 C CA . ALA A 1 85 ? -13.419 3.587 -18.742 1.00 86.00 85 ALA A CA 1
ATOM 650 C C . ALA A 1 85 ? -13.721 2.755 -17.476 1.00 86.00 85 ALA A C 1
ATOM 652 O O . ALA A 1 85 ? -13.338 1.583 -17.365 1.00 86.00 85 ALA A O 1
ATOM 653 N N . GLY A 1 86 ? -14.397 3.385 -16.510 1.00 82.00 86 GLY A N 1
ATOM 654 C CA . GLY A 1 86 ? -14.752 2.781 -15.221 1.00 82.00 86 GLY A CA 1
ATOM 655 C C . GLY A 1 86 ? -13.613 2.701 -14.194 1.00 82.00 86 GLY A C 1
ATOM 656 O O . GLY A 1 86 ? -13.779 2.050 -13.163 1.00 82.00 86 GLY A O 1
ATOM 657 N N . VAL A 1 87 ? -12.459 3.331 -14.446 1.00 80.31 87 VAL A N 1
ATOM 658 C CA . VAL A 1 87 ? -11.339 3.401 -13.497 1.00 80.31 87 VAL A CA 1
ATOM 659 C C . VAL A 1 87 ? -11.030 4.857 -13.156 1.00 80.31 87 VAL A C 1
ATOM 661 O O . VAL A 1 87 ? -10.472 5.589 -13.966 1.00 80.31 87 VAL A O 1
ATOM 664 N N . SER A 1 88 ? -11.388 5.272 -11.939 1.00 73.25 88 SER 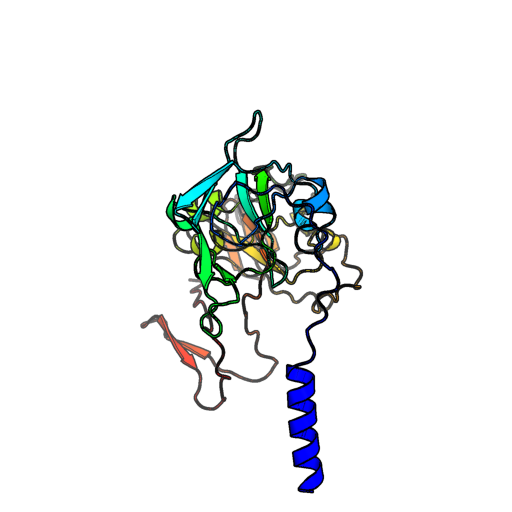A N 1
ATOM 665 C CA . SER A 1 88 ? -11.169 6.637 -11.436 1.00 73.25 88 SER A CA 1
ATOM 666 C C . SER A 1 88 ? -9.782 6.858 -10.827 1.00 73.25 88 SER A C 1
ATOM 668 O O . SER A 1 88 ? -9.361 8.001 -10.677 1.00 73.25 88 SER A O 1
ATOM 670 N N . SER A 1 89 ? -9.069 5.787 -10.474 1.00 78.00 89 SER A N 1
ATOM 671 C CA . SE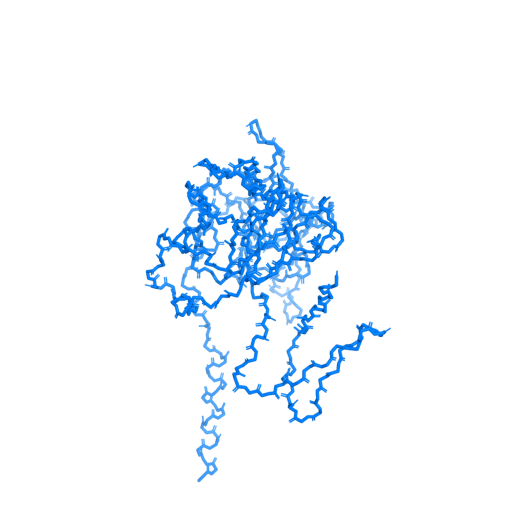R A 1 89 ? -7.743 5.863 -9.866 1.00 78.00 89 SER A CA 1
ATOM 672 C C . SER A 1 89 ? -6.877 4.685 -10.277 1.00 78.00 89 SER A C 1
ATOM 674 O O . SER A 1 89 ? -7.349 3.552 -10.412 1.00 78.00 89 SER A O 1
ATOM 676 N N . PHE A 1 90 ? -5.594 4.955 -10.493 1.00 85.75 90 PHE A N 1
ATOM 677 C CA . PHE A 1 90 ? -4.620 3.976 -10.950 1.00 85.75 90 PHE A CA 1
ATOM 678 C C . PHE A 1 90 ? -3.196 4.413 -10.640 1.00 85.75 90 PHE A C 1
ATOM 680 O 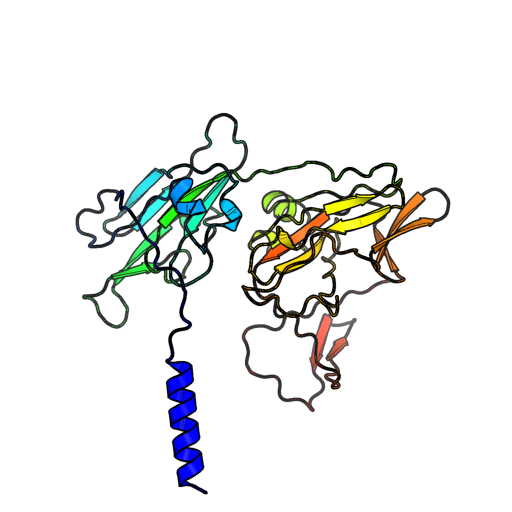O . PHE A 1 90 ? -2.924 5.578 -10.352 1.00 85.75 90 PHE A O 1
ATOM 687 N N . MET A 1 91 ? -2.277 3.459 -10.720 1.00 87.38 91 MET A N 1
ATOM 688 C CA . MET A 1 91 ? -0.851 3.678 -10.520 1.00 87.38 91 MET A CA 1
ATOM 689 C C . MET A 1 91 ? -0.034 3.001 -11.611 1.00 87.38 91 MET A C 1
ATOM 691 O O . MET A 1 91 ? -0.387 1.930 -12.106 1.00 87.38 91 MET A O 1
ATOM 695 N N . THR A 1 92 ? 1.099 3.615 -11.933 1.00 91.25 92 THR A N 1
ATOM 696 C CA . THR A 1 92 ? 2.160 2.983 -12.710 1.00 91.25 92 THR A CA 1
ATOM 697 C C . THR A 1 92 ? 3.019 2.147 -11.765 1.00 91.25 92 THR A C 1
ATOM 699 O O . THR A 1 92 ? 3.620 2.679 -10.825 1.00 91.25 92 THR A O 1
ATOM 702 N N . VAL A 1 93 ? 3.082 0.842 -12.012 1.00 90.62 93 VAL A N 1
ATOM 703 C CA . VAL A 1 93 ? 3.859 -0.112 -11.216 1.00 90.62 93 VAL A CA 1
ATOM 704 C C . VAL A 1 93 ? 4.965 -0.691 -12.081 1.00 90.62 93 VAL A C 1
ATOM 706 O O . VAL A 1 93 ? 4.704 -1.199 -13.169 1.00 90.62 93 VAL A O 1
ATOM 709 N N . MET A 1 94 ? 6.199 -0.628 -11.587 1.00 92.62 94 MET A N 1
ATOM 710 C CA . MET A 1 94 ? 7.355 -1.272 -12.196 1.00 92.62 94 MET A CA 1
ATOM 711 C C . MET A 1 94 ? 7.763 -2.499 -11.381 1.00 92.62 94 MET A C 1
ATOM 713 O O . MET A 1 94 ? 8.288 -2.390 -10.274 1.00 92.62 94 MET A O 1
ATOM 717 N N . PHE A 1 95 ? 7.555 -3.673 -11.952 1.00 91.38 95 PHE A N 1
ATOM 718 C CA . PHE A 1 95 ? 8.028 -4.955 -11.454 1.00 91.38 95 PHE A CA 1
ATOM 719 C C . PHE A 1 95 ? 9.509 -5.139 -11.773 1.00 91.38 95 PHE A C 1
ATOM 721 O O . PHE A 1 95 ? 10.021 -4.616 -12.763 1.00 91.38 95 PHE A O 1
ATOM 728 N N . ARG A 1 96 ? 10.205 -5.879 -10.909 1.00 90.69 96 ARG A N 1
ATOM 729 C CA . ARG A 1 96 ? 11.639 -6.136 -11.033 1.00 90.69 96 ARG A CA 1
ATOM 730 C C . ARG A 1 96 ? 12.018 -7.454 -10.389 1.00 90.69 96 ARG A C 1
ATOM 732 O O . ARG A 1 96 ? 11.403 -7.858 -9.406 1.00 90.69 96 ARG A O 1
ATOM 739 N N . SER A 1 97 ? 13.053 -8.105 -10.902 1.00 85.19 97 SER A N 1
ATOM 740 C CA . SER A 1 97 ? 13.530 -9.375 -10.339 1.00 85.19 97 SER A CA 1
ATOM 741 C C . SER A 1 97 ? 14.377 -9.195 -9.077 1.00 85.19 97 SER A C 1
ATOM 743 O O . SER A 1 97 ? 14.520 -10.130 -8.296 1.00 85.19 97 SER A O 1
ATOM 745 N N . ASN A 1 98 ? 14.918 -7.995 -8.841 1.00 82.25 98 ASN A N 1
ATOM 746 C CA . ASN A 1 98 ? 15.819 -7.701 -7.724 1.00 82.25 98 ASN A CA 1
ATOM 747 C C . ASN A 1 98 ? 15.147 -7.010 -6.523 1.00 82.25 98 ASN A C 1
ATOM 749 O O . ASN A 1 98 ? 15.825 -6.321 -5.762 1.00 82.25 98 ASN A O 1
ATOM 753 N N . GLY A 1 99 ? 13.830 -7.150 -6.350 1.00 76.62 99 GLY A N 1
ATOM 754 C CA . GLY A 1 99 ? 13.130 -6.656 -5.162 1.00 76.62 99 GLY A CA 1
ATOM 755 C C . GLY A 1 99 ? 11.649 -6.362 -5.384 1.00 76.62 99 GLY A C 1
ATOM 756 O O . GLY A 1 99 ? 11.087 -6.668 -6.430 1.00 76.62 99 GLY A O 1
ATOM 757 N N . ASN A 1 100 ? 11.027 -5.719 -4.394 1.00 76.69 100 ASN A N 1
ATOM 758 C CA . ASN A 1 100 ? 9.613 -5.330 -4.453 1.00 76.69 100 ASN A CA 1
ATOM 759 C C . ASN A 1 100 ? 9.338 -4.368 -5.621 1.00 76.69 100 ASN A C 1
ATOM 761 O O . ASN A 1 100 ? 10.227 -3.561 -5.929 1.00 76.69 100 ASN A O 1
ATOM 765 N N . PRO A 1 101 ? 8.129 -4.392 -6.217 1.00 83.75 101 PRO A N 1
ATOM 766 C CA . PRO A 1 101 ? 7.752 -3.444 -7.256 1.00 83.75 101 PRO A CA 1
ATOM 767 C C . PRO A 1 101 ? 7.940 -1.987 -6.826 1.00 83.75 101 PRO A C 1
ATOM 769 O O . PRO A 1 101 ? 7.780 -1.632 -5.656 1.00 83.75 101 PRO A O 1
ATOM 772 N N . LEU A 1 102 ? 8.301 -1.142 -7.786 1.00 85.75 102 LEU A N 1
ATOM 773 C CA . LEU A 1 102 ? 8.437 0.295 -7.608 1.00 85.75 102 LEU A CA 1
ATOM 774 C C . LEU A 1 102 ? 7.153 0.986 -8.060 1.00 85.75 102 LEU A C 1
ATOM 776 O O . LEU A 1 102 ? 6.707 0.825 -9.195 1.00 85.75 102 LEU A O 1
ATOM 780 N N . TYR A 1 103 ? 6.593 1.805 -7.179 1.00 85.00 103 TYR A N 1
ATOM 781 C CA . TYR A 1 103 ? 5.463 2.666 -7.498 1.00 85.00 103 TYR A CA 1
ATOM 782 C C . TYR A 1 103 ? 5.985 3.969 -8.088 1.00 85.00 103 TYR A C 1
ATOM 784 O O . TYR A 1 103 ? 6.671 4.754 -7.420 1.00 85.00 103 TYR A O 1
ATOM 792 N N . MET A 1 104 ? 5.672 4.193 -9.360 1.00 85.25 104 MET A N 1
ATOM 793 C CA . MET A 1 104 ? 6.061 5.393 -10.099 1.00 85.25 104 MET A CA 1
ATOM 794 C C . MET A 1 104 ? 4.990 6.473 -9.911 1.00 85.25 104 MET A C 1
ATOM 796 O O . MET A 1 104 ? 4.358 6.949 -10.852 1.00 85.25 104 MET A O 1
ATOM 800 N N . THR A 1 105 ? 4.740 6.802 -8.642 1.00 72.31 105 THR A N 1
ATOM 801 C CA . THR A 1 105 ? 3.820 7.855 -8.202 1.00 72.31 105 THR A CA 1
ATOM 802 C C . THR A 1 105 ? 4.563 9.185 -8.136 1.00 72.31 105 THR A C 1
ATOM 804 O O . THR A 1 105 ? 5.632 9.236 -7.526 1.00 72.31 105 THR A O 1
ATOM 807 N N . GLY A 1 106 ? 3.988 10.247 -8.698 1.00 65.06 106 GLY A N 1
ATOM 808 C CA . GLY A 1 106 ? 4.560 11.596 -8.668 1.00 65.06 106 GLY A CA 1
ATOM 809 C C . GLY A 1 106 ? 4.434 12.333 -10.002 1.00 65.06 106 GLY A C 1
ATOM 810 O O . GLY A 1 106 ? 3.723 11.877 -10.909 1.00 65.06 106 GLY A O 1
ATOM 811 N N . ASP A 1 107 ? 5.131 13.468 -10.089 1.00 58.88 107 ASP A N 1
ATOM 812 C CA . ASP A 1 107 ? 5.226 14.322 -11.278 1.00 58.88 107 ASP A CA 1
ATOM 813 C C . ASP A 1 107 ? 5.927 13.608 -12.445 1.00 58.88 107 ASP A C 1
ATOM 815 O O . ASP A 1 107 ? 6.486 12.519 -12.299 1.00 58.88 107 ASP A O 1
ATOM 819 N N . ARG A 1 108 ? 5.946 14.236 -13.631 1.00 59.06 108 ARG A N 1
ATOM 820 C CA . ARG A 1 108 ? 6.536 13.662 -14.860 1.00 59.06 108 ARG A CA 1
ATOM 821 C C . ARG A 1 108 ? 7.955 13.099 -14.666 1.00 59.06 108 ARG A C 1
ATOM 823 O O . ARG A 1 108 ? 8.283 12.103 -15.302 1.00 59.06 108 ARG A O 1
ATOM 830 N N . GLY A 1 109 ? 8.767 13.687 -13.782 1.00 60.31 109 GLY A N 1
ATOM 831 C CA . GLY A 1 109 ? 10.125 13.216 -13.475 1.00 60.31 109 GLY A CA 1
ATOM 832 C C . GLY A 1 109 ? 10.177 11.862 -12.753 1.00 60.31 109 GLY A C 1
ATOM 833 O O . GLY A 1 109 ? 11.017 11.028 -13.087 1.00 60.31 109 GLY A O 1
ATOM 834 N N . ASP A 1 110 ? 9.237 11.590 -11.841 1.00 67.56 110 ASP A N 1
ATOM 835 C CA . ASP A 1 110 ? 9.139 10.313 -11.106 1.00 67.56 110 ASP A CA 1
ATOM 836 C C . ASP A 1 110 ? 8.715 9.140 -12.005 1.00 67.56 110 ASP A C 1
ATOM 838 O O . ASP A 1 110 ? 8.830 7.974 -11.618 1.00 67.56 110 ASP A O 1
ATOM 842 N N . ARG A 1 111 ? 8.243 9.449 -13.219 1.00 80.50 111 ARG A N 1
ATOM 843 C CA . ARG A 1 111 ? 7.811 8.479 -14.228 1.00 80.50 111 ARG A CA 1
ATOM 844 C C . ARG A 1 111 ? 8.866 8.181 -15.292 1.00 80.50 111 ARG A C 1
ATOM 846 O O . ARG A 1 111 ? 8.559 7.552 -16.306 1.00 80.50 111 ARG A O 1
ATOM 853 N N . THR A 1 112 ? 10.095 8.644 -15.071 1.00 88.25 112 THR A N 1
ATOM 854 C CA . THR A 1 112 ? 11.212 8.403 -15.981 1.00 88.25 112 THR A CA 1
ATOM 855 C C . THR A 1 112 ? 12.049 7.209 -15.546 1.00 88.25 112 THR A C 1
ATOM 857 O O . THR A 1 112 ? 12.318 6.988 -14.363 1.00 88.25 112 THR A O 1
ATOM 860 N N . VAL A 1 113 ? 12.466 6.428 -16.534 1.00 92.50 113 VAL A N 1
ATOM 861 C CA . VAL A 1 113 ? 13.347 5.274 -16.375 1.00 92.50 113 VAL A CA 1
ATOM 862 C C . VAL A 1 113 ? 14.476 5.454 -17.359 1.00 92.50 113 VAL A C 1
ATOM 864 O O . VAL A 1 113 ? 14.231 5.743 -18.528 1.00 92.50 113 VAL A O 1
ATOM 867 N N . ARG A 1 114 ? 15.715 5.298 -16.909 1.00 93.44 114 ARG A N 1
ATOM 868 C CA . ARG A 1 114 ? 16.872 5.458 -17.788 1.00 93.44 114 ARG A CA 1
ATOM 869 C C . ARG A 1 114 ? 17.670 4.184 -17.844 1.00 93.44 114 ARG A C 1
ATOM 871 O O . ARG A 1 114 ? 17.942 3.572 -16.811 1.00 93.44 114 ARG A O 1
ATOM 878 N N . CYS A 1 115 ? 18.055 3.816 -19.052 1.00 93.81 115 CYS A N 1
ATOM 879 C CA . CYS A 1 115 ? 19.075 2.824 -19.259 1.00 93.81 115 CYS A CA 1
ATOM 880 C C . CYS A 1 115 ? 20.429 3.520 -19.328 1.00 93.81 115 CYS A C 1
ATOM 882 O O . CYS A 1 115 ? 20.654 4.396 -20.160 1.00 93.81 115 CYS A O 1
ATOM 884 N N . VAL A 1 116 ? 21.331 3.159 -18.430 1.00 93.50 116 VAL A N 1
ATOM 885 C CA . VAL A 1 116 ? 22.652 3.780 -18.320 1.00 93.50 116 VAL A CA 1
ATOM 886 C C . VAL A 1 116 ? 23.729 2.711 -18.383 1.00 93.50 116 VAL A C 1
ATOM 888 O O . VAL A 1 116 ? 23.456 1.529 -18.170 1.00 93.50 116 VAL A O 1
ATOM 891 N N . ASP A 1 117 ? 24.954 3.121 -18.690 1.00 93.06 117 ASP A N 1
ATOM 892 C CA . ASP A 1 117 ? 26.112 2.244 -18.551 1.00 93.06 117 ASP A CA 1
ATOM 893 C C . ASP A 1 117 ? 26.285 1.805 -17.100 1.00 93.06 117 ASP A C 1
ATOM 895 O O . ASP A 1 117 ? 26.106 2.586 -16.161 1.00 93.06 117 ASP A O 1
ATOM 899 N N . HIS A 1 118 ? 26.625 0.534 -16.909 1.00 90.38 118 HIS A N 1
ATOM 900 C CA . HIS A 1 118 ? 26.997 0.034 -15.602 1.00 90.38 118 HIS A CA 1
ATOM 901 C C . HIS A 1 118 ? 28.286 0.750 -15.168 1.00 90.38 118 HIS A C 1
ATOM 903 O O . HIS A 1 118 ? 29.248 0.791 -15.935 1.00 90.38 118 HIS A O 1
ATOM 909 N N . PRO A 1 119 ? 28.364 1.279 -13.933 1.00 88.19 119 PRO A N 1
ATOM 910 C CA . PRO A 1 119 ? 29.493 2.111 -13.504 1.00 88.19 119 PRO A CA 1
ATOM 911 C C . PRO A 1 119 ? 30.839 1.371 -13.507 1.00 88.19 119 PRO A C 1
ATOM 913 O O . PRO A 1 119 ? 31.886 2.006 -13.515 1.00 88.19 119 PRO A O 1
ATOM 916 N N . LEU A 1 120 ? 30.810 0.033 -13.494 1.00 92.12 120 LEU A N 1
ATOM 917 C CA . LEU A 1 120 ? 32.003 -0.818 -13.554 1.00 92.12 120 LEU A CA 1
ATOM 918 C C . LEU A 1 120 ? 32.290 -1.398 -14.949 1.00 92.12 120 LEU A C 1
ATOM 920 O O . LEU A 1 120 ? 33.375 -1.929 -15.154 1.00 92.12 120 LEU A O 1
ATOM 924 N N . ASP A 1 121 ? 31.334 -1.355 -15.883 1.00 90.94 121 ASP A N 1
ATOM 925 C CA . ASP A 1 121 ? 31.503 -1.937 -17.222 1.00 90.94 121 ASP A CA 1
ATOM 926 C C . ASP A 1 121 ? 30.557 -1.274 -18.235 1.00 90.94 121 ASP A C 1
ATOM 928 O O . ASP A 1 121 ? 29.355 -1.532 -18.242 1.00 90.94 121 ASP A O 1
ATOM 932 N N . SER A 1 122 ? 31.103 -0.462 -19.142 1.00 89.00 122 SER A N 1
ATOM 933 C CA . SER A 1 122 ? 30.331 0.221 -20.191 1.00 89.00 122 SER A CA 1
ATOM 934 C C . SER A 1 122 ? 29.747 -0.715 -21.255 1.00 89.00 122 SER A C 1
ATOM 936 O O . SER A 1 122 ? 28.948 -0.293 -22.090 1.00 89.00 122 SER A O 1
ATOM 938 N N . LYS A 1 123 ? 30.116 -2.001 -21.257 1.00 88.38 123 LYS A N 1
ATOM 939 C CA . LYS A 1 123 ? 29.485 -3.010 -22.121 1.00 88.38 123 LYS A CA 1
ATOM 940 C C . LYS A 1 123 ? 28.171 -3.518 -21.541 1.00 88.38 123 LYS A C 1
ATOM 942 O O . LYS A 1 123 ? 27.361 -4.080 -22.279 1.00 88.38 123 LYS A O 1
ATOM 947 N N . VAL A 1 124 ? 27.954 -3.323 -20.242 1.00 88.50 124 VAL A N 1
ATOM 948 C CA . VAL A 1 124 ? 26.740 -3.725 -19.538 1.00 88.50 124 VAL A CA 1
ATOM 949 C C . VAL A 1 124 ? 25.870 -2.496 -19.335 1.00 88.50 124 VAL A C 1
ATOM 951 O O . VAL A 1 124 ? 26.309 -1.484 -18.799 1.00 88.50 124 VAL A O 1
ATOM 954 N N . LYS A 1 125 ? 24.603 -2.588 -19.730 1.00 89.31 125 LYS A N 1
ATOM 955 C CA . LYS A 1 125 ? 23.609 -1.553 -19.455 1.00 89.31 125 LYS A CA 1
ATOM 956 C C . LYS A 1 125 ? 22.744 -1.957 -18.264 1.00 89.31 125 LYS A C 1
ATOM 958 O O . LYS A 1 125 ? 22.481 -3.141 -18.050 1.00 89.31 125 LYS A O 1
ATOM 963 N N . ILE A 1 126 ? 22.295 -0.977 -17.488 1.00 92.44 126 ILE A N 1
ATOM 964 C CA . ILE A 1 126 ? 21.377 -1.174 -16.363 1.00 92.44 126 ILE A CA 1
ATOM 965 C C . ILE A 1 126 ? 20.224 -0.187 -16.412 1.00 92.44 126 ILE A C 1
ATOM 967 O O . ILE A 1 126 ? 20.384 0.961 -16.817 1.00 92.44 126 ILE A O 1
ATOM 971 N N . TRP A 1 127 ? 19.074 -0.627 -15.915 1.00 94.38 127 TRP A N 1
ATOM 972 C CA . TRP A 1 127 ? 17.927 0.238 -15.708 1.00 94.38 127 TRP A CA 1
ATOM 973 C C . TRP A 1 127 ? 17.991 0.908 -14.338 1.00 94.38 127 TRP A C 1
ATOM 975 O O . TRP A 1 127 ? 18.192 0.246 -13.316 1.00 94.38 127 TRP A O 1
ATOM 985 N N . ILE A 1 128 ? 17.782 2.221 -14.321 1.00 93.62 128 ILE A N 1
ATOM 986 C CA . ILE A 1 128 ? 17.618 3.032 -13.117 1.00 93.62 128 ILE A CA 1
ATOM 987 C C . ILE A 1 128 ? 16.231 3.676 -13.156 1.00 93.62 128 ILE A C 1
ATOM 989 O O . ILE A 1 128 ? 15.904 4.412 -14.088 1.00 93.62 128 ILE A O 1
ATOM 993 N N . ALA A 1 129 ? 15.433 3.431 -12.118 1.00 92.19 129 ALA A N 1
ATOM 994 C CA . ALA A 1 129 ? 14.158 4.102 -11.877 1.00 92.19 129 ALA A CA 1
ATOM 995 C C . ALA A 1 129 ? 14.191 4.733 -10.484 1.00 92.19 129 ALA A C 1
ATOM 997 O O . ALA A 1 129 ? 14.497 4.049 -9.507 1.00 92.19 129 ALA A O 1
ATOM 998 N N . ARG A 1 130 ? 13.898 6.037 -10.377 1.00 86.19 130 ARG A N 1
ATOM 999 C CA . ARG A 1 130 ? 13.895 6.784 -9.098 1.00 86.19 130 ARG A CA 1
ATOM 1000 C C . ARG A 1 130 ? 15.168 6.558 -8.261 1.00 86.19 130 ARG A C 1
ATOM 1002 O O . ARG A 1 130 ? 15.108 6.222 -7.082 1.00 86.19 130 ARG A O 1
ATOM 1009 N N . GLY A 1 131 ? 16.334 6.640 -8.908 1.00 87.38 131 GLY A N 1
ATOM 1010 C CA . GLY A 1 131 ? 17.639 6.404 -8.272 1.00 87.38 131 GLY A CA 1
ATOM 1011 C C . GLY A 1 131 ? 17.914 4.952 -7.860 1.00 87.38 131 GLY A C 1
ATOM 1012 O O . GLY A 1 131 ? 18.953 4.669 -7.273 1.00 87.38 131 GLY A O 1
ATOM 1013 N N . THR A 1 132 ? 17.016 4.018 -8.171 1.00 89.31 132 THR A N 1
ATOM 1014 C CA . THR A 1 132 ? 17.131 2.612 -7.787 1.00 89.31 132 THR A CA 1
ATOM 1015 C C . THR A 1 132 ? 17.443 1.748 -9.002 1.00 89.31 132 THR A C 1
ATOM 1017 O O . THR A 1 132 ? 16.784 1.859 -10.035 1.00 89.31 132 THR A O 1
ATOM 1020 N N . ARG A 1 133 ? 18.424 0.847 -8.876 1.00 92.44 133 ARG A N 1
ATOM 1021 C CA . ARG A 1 133 ? 18.730 -0.153 -9.907 1.00 92.44 133 ARG A CA 1
ATOM 1022 C C . ARG A 1 133 ? 17.606 -1.181 -10.031 1.00 92.44 133 ARG A C 1
ATOM 1024 O O . ARG A 1 133 ? 17.146 -1.743 -9.031 1.00 92.44 133 ARG A O 1
ATOM 1031 N N . VAL A 1 134 ? 17.230 -1.479 -11.269 1.00 91.75 134 VAL A N 1
ATOM 1032 C CA . VAL A 1 134 ? 16.154 -2.406 -11.620 1.00 91.75 134 VAL A CA 1
ATOM 1033 C C . VAL A 1 134 ? 16.692 -3.489 -12.553 1.00 91.75 134 VAL A C 1
ATOM 1035 O O . VAL A 1 134 ? 17.403 -3.189 -13.510 1.00 91.75 134 VAL A O 1
ATOM 1038 N N . ILE A 1 135 ? 16.389 -4.754 -12.260 1.00 89.81 135 ILE A N 1
ATOM 1039 C CA . ILE A 1 135 ? 16.744 -5.902 -13.108 1.00 89.81 135 ILE A CA 1
ATOM 1040 C C . ILE A 1 135 ? 15.462 -6.469 -13.717 1.00 89.81 135 ILE A C 1
ATOM 1042 O O . ILE A 1 135 ? 14.480 -6.658 -12.999 1.00 89.81 135 ILE A O 1
ATOM 1046 N N . ASN A 1 136 ? 15.495 -6.724 -15.030 1.00 89.75 136 ASN A N 1
ATOM 1047 C CA . ASN A 1 136 ? 14.365 -7.191 -15.841 1.00 89.75 136 ASN A CA 1
ATOM 1048 C C . ASN A 1 136 ? 13.089 -6.376 -15.560 1.00 89.75 136 ASN A C 1
ATOM 1050 O O . ASN A 1 136 ? 12.126 -6.927 -15.021 1.00 89.75 136 ASN A O 1
ATOM 1054 N N . PRO A 1 137 ? 13.111 -5.048 -15.800 1.00 92.81 137 PRO A N 1
ATOM 1055 C CA . PRO A 1 137 ? 11.967 -4.213 -15.491 1.00 92.81 137 PRO A CA 1
ATOM 1056 C C . PRO A 1 137 ? 10.786 -4.586 -16.377 1.00 92.81 137 PRO A C 1
ATOM 1058 O O . PRO A 1 137 ? 10.904 -4.647 -17.601 1.00 92.81 137 PRO A O 1
ATOM 1061 N N . ALA A 1 138 ? 9.633 -4.730 -15.743 1.00 92.81 138 ALA A N 1
ATOM 1062 C CA . ALA A 1 138 ? 8.364 -4.818 -16.435 1.00 92.81 138 ALA A CA 1
ATOM 1063 C C . ALA A 1 138 ? 7.389 -3.808 -15.850 1.00 92.81 138 ALA A C 1
ATOM 1065 O O . ALA A 1 138 ? 7.421 -3.544 -14.651 1.00 92.81 138 ALA A O 1
ATOM 1066 N N . VAL A 1 139 ? 6.541 -3.205 -16.671 1.00 93.44 139 VAL A N 1
ATOM 1067 C CA . VAL A 1 139 ? 5.688 -2.093 -16.246 1.00 93.44 139 VAL A CA 1
ATOM 1068 C C . VAL A 1 139 ? 4.233 -2.359 -16.582 1.00 93.44 139 VAL A C 1
ATOM 1070 O O . VAL A 1 139 ? 3.914 -2.865 -17.655 1.00 93.44 139 VAL A O 1
ATOM 1073 N N . ALA A 1 140 ? 3.346 -2.009 -15.657 1.00 93.88 140 ALA A N 1
ATOM 1074 C CA . ALA A 1 140 ? 1.905 -2.084 -15.848 1.00 93.88 140 ALA A CA 1
ATOM 1075 C C . ALA A 1 140 ? 1.219 -0.853 -15.261 1.00 93.88 140 ALA A C 1
ATOM 1077 O O . ALA A 1 140 ? 1.688 -0.259 -14.284 1.00 93.88 140 ALA A O 1
ATOM 1078 N N . CYS A 1 141 ? 0.064 -0.519 -15.821 1.00 92.19 141 CYS A N 1
ATOM 1079 C CA . CYS A 1 141 ? -0.921 0.301 -15.141 1.00 92.19 141 CYS A CA 1
ATOM 1080 C C . CYS A 1 141 ? -1.817 -0.611 -14.327 1.00 92.19 141 CYS A C 1
ATOM 1082 O O . CYS A 1 141 ? -2.364 -1.573 -14.859 1.00 92.19 141 CYS A O 1
ATOM 1084 N N . VAL A 1 142 ? -1.974 -0.312 -13.046 1.00 90.38 142 VAL A N 1
ATOM 1085 C CA . VAL A 1 142 ? -2.803 -1.105 -12.143 1.00 90.38 142 VAL A CA 1
ATOM 1086 C C . VAL A 1 142 ? -3.880 -0.196 -11.577 1.00 90.38 142 VAL A C 1
ATOM 1088 O O . VAL A 1 142 ? -3.576 0.871 -11.035 1.00 90.38 142 VAL A O 1
ATOM 1091 N N . LYS A 1 143 ? -5.145 -0.604 -11.726 1.00 86.31 143 LYS A N 1
ATOM 1092 C CA . LYS A 1 143 ? -6.296 0.039 -11.093 1.00 86.31 143 LYS A CA 1
ATOM 1093 C C . LYS A 1 143 ? -6.001 0.110 -9.605 1.00 86.31 143 LYS A C 1
ATOM 1095 O O . LYS A 1 143 ? -5.787 -0.908 -8.954 1.00 86.31 143 LYS A O 1
ATOM 1100 N N . LEU A 1 144 ? -6.015 1.326 -9.084 1.00 72.50 144 LEU A N 1
ATOM 1101 C CA . LEU A 1 144 ? -6.154 1.535 -7.664 1.00 72.50 144 LEU A CA 1
ATOM 1102 C C . LEU A 1 144 ? -7.633 1.416 -7.417 1.00 72.50 144 LEU A C 1
ATOM 1104 O O . LEU A 1 144 ? -8.401 2.341 -7.692 1.00 72.50 144 LEU A O 1
ATOM 1108 N N . GLU A 1 145 ? -8.062 0.253 -6.958 1.00 66.12 145 GLU A N 1
ATOM 1109 C CA . GLU A 1 145 ? -9.379 0.206 -6.376 1.00 66.12 145 GLU A CA 1
ATOM 1110 C C . GLU A 1 145 ? -9.317 0.998 -5.074 1.00 66.12 145 GLU A C 1
ATOM 1112 O O . GLU A 1 145 ? -8.937 0.488 -4.021 1.00 66.12 145 GLU A O 1
ATOM 1117 N N . ILE A 1 146 ? -9.661 2.286 -5.172 1.00 56.28 146 ILE A N 1
ATOM 1118 C CA . ILE A 1 146 ? -10.078 3.080 -4.025 1.00 56.28 146 ILE A CA 1
ATOM 1119 C C . ILE A 1 146 ? -11.414 2.482 -3.592 1.00 56.28 146 ILE A C 1
ATOM 1121 O O . ILE A 1 146 ? -12.478 3.035 -3.863 1.00 56.28 146 ILE A O 1
ATOM 1125 N N . GLN A 1 147 ? -11.385 1.299 -2.984 1.00 53.19 147 GLN A N 1
ATOM 1126 C CA . GLN A 1 147 ? -12.542 0.810 -2.261 1.00 53.19 147 GLN A CA 1
ATOM 1127 C C . GLN A 1 147 ? -12.638 1.692 -1.016 1.00 53.19 147 GLN A C 1
ATOM 1129 O O . GLN A 1 147 ? -12.081 1.382 0.035 1.00 53.19 147 GLN A O 1
ATOM 1134 N N . LYS A 1 148 ? -13.341 2.823 -1.167 1.00 56.62 148 LYS A N 1
ATOM 1135 C CA . LYS A 1 148 ? -13.921 3.617 -0.071 1.00 56.62 148 LYS A CA 1
ATOM 1136 C C . LYS A 1 148 ? -15.098 2.873 0.566 1.00 56.62 148 LYS A C 1
ATOM 1138 O O . LYS A 1 148 ? -16.034 3.503 1.048 1.00 56.62 148 LYS A O 1
ATOM 1143 N N . ASP A 1 149 ? -15.095 1.549 0.500 1.00 71.00 149 ASP A N 1
ATOM 1144 C CA . ASP A 1 149 ? -16.165 0.771 1.077 1.00 71.00 149 ASP A CA 1
ATOM 1145 C C . ASP A 1 149 ? -15.981 0.866 2.583 1.00 71.00 149 ASP A C 1
ATOM 1147 O O . ASP A 1 149 ? -14.952 0.458 3.138 1.00 71.00 149 ASP A O 1
ATOM 1151 N N . ASP A 1 150 ? -16.956 1.506 3.217 1.00 81.12 150 ASP A N 1
ATOM 1152 C CA . ASP A 1 150 ? -17.050 1.570 4.661 1.00 81.12 150 ASP A CA 1
ATOM 1153 C C . ASP A 1 150 ? -17.060 0.134 5.192 1.00 81.12 150 ASP A C 1
ATOM 1155 O O . ASP A 1 150 ? -17.769 -0.729 4.664 1.00 81.12 150 ASP A O 1
ATOM 1159 N N . VAL A 1 151 ? -16.244 -0.145 6.214 1.00 92.25 151 VAL A N 1
ATOM 1160 C CA . VAL A 1 151 ? -16.244 -1.470 6.836 1.00 92.25 151 VAL A CA 1
ATOM 1161 C C . VAL A 1 151 ? -17.629 -1.662 7.457 1.00 92.25 151 VAL A C 1
ATOM 1163 O O . VAL A 1 151 ? -18.037 -0.821 8.265 1.00 92.25 151 VAL A O 1
ATOM 1166 N N . PRO A 1 152 ? -18.376 -2.725 7.100 1.00 95.25 152 PRO A N 1
ATOM 1167 C CA . PRO A 1 152 ? -19.691 -2.952 7.675 1.00 95.25 152 PRO A CA 1
ATOM 1168 C C . PRO A 1 152 ? -19.581 -3.045 9.195 1.00 95.25 152 PRO A C 1
ATOM 1170 O O . PRO A 1 152 ? -18.920 -3.935 9.724 1.00 95.25 152 PRO A O 1
ATOM 1173 N N . MET A 1 153 ? -20.234 -2.116 9.892 1.00 96.56 153 MET A N 1
ATOM 1174 C CA . MET A 1 153 ? -20.183 -2.047 11.354 1.00 96.56 153 MET A CA 1
ATOM 1175 C C . MET A 1 153 ? -21.096 -3.083 12.025 1.00 96.56 153 MET A C 1
ATOM 1177 O O . MET A 1 153 ? -21.025 -3.249 13.234 1.00 96.56 153 MET A O 1
ATOM 1181 N N . ASN A 1 154 ? -21.967 -3.764 11.268 1.00 96.44 154 ASN A N 1
ATOM 1182 C CA . ASN A 1 154 ? -22.810 -4.882 11.723 1.00 96.44 154 ASN A CA 1
ATOM 1183 C C . ASN A 1 154 ? -23.560 -4.638 13.050 1.00 96.44 154 ASN A C 1
ATOM 1185 O O . ASN A 1 154 ? -23.714 -5.540 13.867 1.00 96.44 154 ASN A O 1
ATOM 1189 N N . GLY A 1 155 ? -24.049 -3.411 13.259 1.00 96.06 155 GLY A N 1
ATOM 1190 C CA . GLY A 1 155 ? -24.776 -3.007 14.470 1.00 96.06 155 GLY A CA 1
ATOM 1191 C C . GLY A 1 155 ? -23.907 -2.372 15.561 1.00 96.06 155 GLY A C 1
ATOM 1192 O O . GLY A 1 155 ? -24.449 -1.806 16.510 1.00 96.06 155 GLY A O 1
ATOM 1193 N N . CYS A 1 156 ? -22.582 -2.385 15.412 1.00 97.12 156 CYS A N 1
ATOM 1194 C CA . CYS A 1 156 ? -21.677 -1.653 16.283 1.00 97.12 156 CYS A CA 1
ATOM 1195 C C . CYS A 1 156 ? -21.915 -0.135 16.185 1.00 97.12 156 CYS A C 1
ATOM 1197 O O . CYS A 1 156 ? -21.896 0.442 15.098 1.00 97.12 156 CYS A O 1
ATOM 1199 N N . GLN A 1 157 ? -22.108 0.520 17.334 1.00 97.25 157 GLN A N 1
ATOM 1200 C CA . GLN A 1 157 ? -22.415 1.957 17.423 1.00 97.25 157 GLN A CA 1
ATOM 1201 C C . GLN A 1 157 ? -21.171 2.855 17.490 1.00 97.25 157 GLN A C 1
ATOM 1203 O O . GLN A 1 157 ? -21.296 4.073 17.624 1.00 97.25 157 GLN A O 1
ATOM 1208 N N . CYS A 1 158 ? -19.970 2.275 17.426 1.00 96.94 158 CYS A N 1
ATOM 1209 C CA . CYS A 1 158 ? -18.746 3.063 17.406 1.00 96.94 158 CYS A CA 1
ATOM 1210 C C . CYS A 1 158 ? -18.577 3.874 16.119 1.00 96.94 158 CYS A C 1
ATOM 1212 O O . CYS A 1 158 ? -19.180 3.548 15.092 1.00 96.94 158 CYS A O 1
ATOM 1214 N N . PRO A 1 159 ? -17.717 4.911 16.155 1.00 96.75 159 PRO A N 1
ATOM 1215 C CA . PRO A 1 159 ? -17.315 5.619 14.950 1.00 96.75 159 PRO A CA 1
ATOM 1216 C C . PRO A 1 159 ? -16.856 4.639 13.859 1.00 96.75 159 PRO A C 1
ATOM 1218 O O . PRO A 1 159 ? -16.223 3.628 14.179 1.00 96.75 159 PRO A O 1
ATOM 1221 N N . PRO A 1 160 ? -17.155 4.908 12.579 1.00 96.25 160 PRO A N 1
ATOM 1222 C CA . PRO A 1 160 ? -16.917 3.945 11.514 1.00 96.25 160 PRO A CA 1
ATOM 1223 C C . PRO A 1 160 ? -15.427 3.642 11.347 1.00 96.25 160 PRO A C 1
ATOM 1225 O O . PRO A 1 160 ? -14.578 4.530 11.474 1.00 96.25 160 PRO A O 1
ATOM 1228 N N . ILE A 1 161 ? -15.122 2.389 11.007 1.00 95.19 161 ILE A N 1
ATOM 1229 C CA . ILE A 1 161 ? -13.807 2.001 10.500 1.00 95.19 161 ILE A CA 1
ATOM 1230 C C . ILE A 1 161 ? -13.856 2.063 8.975 1.00 95.19 161 ILE A C 1
ATOM 1232 O O . ILE A 1 161 ? -14.782 1.546 8.349 1.00 95.19 161 ILE A O 1
ATOM 1236 N N . LYS A 1 162 ? -12.867 2.707 8.362 1.00 94.06 162 LYS A N 1
ATOM 1237 C CA . LYS A 1 162 ? -12.763 2.833 6.907 1.00 94.06 162 LYS A CA 1
ATOM 1238 C C . LYS A 1 162 ? -11.419 2.335 6.409 1.00 94.06 162 LYS A C 1
ATOM 1240 O O . LYS A 1 162 ? -10.415 2.322 7.124 1.00 94.06 162 LYS A O 1
ATOM 1245 N N . HIS A 1 163 ? -11.394 1.953 5.144 1.00 89.12 163 HIS A N 1
ATOM 1246 C CA . HIS A 1 163 ? -10.140 1.811 4.426 1.00 89.12 163 HIS A CA 1
ATOM 1247 C C . HIS A 1 163 ? -9.692 3.163 3.886 1.00 89.12 163 HIS A C 1
ATOM 1249 O O . HIS A 1 163 ? -10.504 4.049 3.621 1.00 89.12 163 HIS A O 1
ATOM 1255 N N . ILE A 1 164 ? -8.384 3.306 3.717 1.00 86.50 164 ILE A N 1
ATOM 1256 C CA . ILE A 1 164 ? -7.784 4.481 3.105 1.00 86.50 164 ILE A CA 1
ATOM 1257 C C . ILE A 1 164 ? -6.649 4.043 2.187 1.00 86.50 164 ILE A C 1
ATOM 1259 O O . ILE A 1 164 ? -5.913 3.102 2.490 1.00 86.50 164 ILE A O 1
ATOM 1263 N N . ASP A 1 165 ? -6.552 4.693 1.036 1.00 79.94 165 ASP A N 1
ATOM 1264 C CA . ASP A 1 165 ? -5.515 4.455 0.043 1.00 79.94 165 ASP A CA 1
ATOM 1265 C C . ASP A 1 165 ? -4.375 5.475 0.183 1.00 79.94 165 ASP A C 1
ATOM 1267 O O . ASP A 1 165 ? -4.406 6.372 1.025 1.00 79.94 165 ASP A O 1
ATOM 1271 N N . ALA A 1 166 ? -3.349 5.355 -0.662 1.00 78.38 166 ALA A N 1
ATOM 1272 C CA . ALA A 1 166 ? -2.222 6.285 -0.651 1.00 78.38 166 ALA A CA 1
ATOM 1273 C C . ALA A 1 166 ? -2.666 7.748 -0.821 1.00 78.38 166 ALA A C 1
ATOM 1275 O O . ALA A 1 166 ? -2.150 8.621 -0.130 1.00 78.38 166 ALA A O 1
ATOM 1276 N N . LEU A 1 167 ? -3.629 8.021 -1.710 1.00 74.12 167 LEU A N 1
ATOM 1277 C CA . LEU A 1 167 ? -4.120 9.379 -1.955 1.00 74.12 167 LEU A CA 1
ATOM 1278 C C . LEU A 1 167 ? -4.847 9.945 -0.735 1.00 74.12 167 LEU A C 1
ATOM 1280 O O . LEU A 1 167 ? -4.570 11.078 -0.347 1.00 74.12 167 LEU A O 1
ATOM 1284 N N . GLY A 1 168 ? -5.713 9.155 -0.099 1.00 83.50 168 GLY A N 1
ATOM 1285 C CA . GLY A 1 168 ? -6.363 9.532 1.149 1.00 83.50 168 GLY A CA 1
ATOM 1286 C C . GLY A 1 168 ? -5.343 9.842 2.241 1.00 83.50 168 GLY A C 1
ATOM 1287 O O . GLY A 1 168 ? -5.456 10.875 2.888 1.00 83.50 168 GLY A O 1
ATOM 1288 N N . ILE A 1 169 ? -4.291 9.028 2.387 1.00 84.69 169 ILE A N 1
ATOM 1289 C CA . ILE A 1 169 ? -3.222 9.274 3.372 1.00 84.69 169 ILE A CA 1
ATOM 1290 C C . ILE A 1 169 ? -2.457 10.574 3.083 1.00 84.69 169 ILE A C 1
ATOM 1292 O O . ILE A 1 169 ? -2.107 11.288 4.018 1.00 84.69 169 ILE A O 1
ATOM 1296 N N . ILE A 1 170 ? -2.204 10.916 1.812 1.00 78.25 170 ILE A N 1
ATOM 1297 C CA . ILE A 1 170 ? -1.588 12.211 1.446 1.00 78.25 170 ILE A CA 1
ATOM 1298 C C . ILE A 1 170 ? -2.468 13.376 1.909 1.00 78.25 170 ILE A C 1
ATOM 1300 O O . ILE A 1 170 ? -1.942 14.413 2.305 1.00 78.25 170 ILE A O 1
ATOM 1304 N N . GLN A 1 171 ? -3.789 13.204 1.842 1.00 83.31 171 GLN A N 1
ATOM 1305 C CA . GLN A 1 171 ? -4.776 14.233 2.162 1.00 83.31 171 GLN A CA 1
ATOM 1306 C C . GLN A 1 171 ? -5.107 14.343 3.656 1.00 83.31 171 GLN A C 1
ATOM 1308 O O . GLN A 1 171 ? -5.717 15.339 4.030 1.00 83.31 171 GLN A O 1
ATOM 1313 N N . MET A 1 172 ? -4.733 13.365 4.491 1.00 85.19 172 MET A N 1
ATOM 1314 C CA . MET A 1 172 ? -5.019 13.383 5.932 1.00 85.19 172 MET A CA 1
ATOM 1315 C C . MET A 1 172 ? -4.273 14.520 6.640 1.00 85.19 172 MET A C 1
ATOM 1317 O O . MET A 1 172 ? -4.851 15.555 6.954 1.00 85.19 172 MET A O 1
ATOM 1321 N N . ASP A 1 173 ? -2.983 14.328 6.918 1.00 85.94 173 ASP A N 1
ATOM 1322 C CA . ASP A 1 173 ? -2.162 15.302 7.629 1.00 85.94 173 ASP A CA 1
ATOM 1323 C C . ASP A 1 173 ? -0.657 15.055 7.425 1.00 85.94 173 ASP A C 1
ATOM 1325 O O . ASP A 1 173 ? -0.200 14.081 6.811 1.00 85.94 173 ASP A O 1
ATOM 1329 N N . SER A 1 174 ? 0.156 15.955 7.977 1.00 83.56 174 SER A N 1
ATOM 1330 C CA . SER A 1 174 ? 1.614 15.843 7.941 1.00 83.56 174 SER A CA 1
ATOM 1331 C C . SER A 1 174 ? 2.162 14.680 8.782 1.00 83.56 174 SER A C 1
ATOM 1333 O O . SER A 1 174 ? 3.275 14.223 8.510 1.00 83.56 174 SER A O 1
ATOM 1335 N N . HIS A 1 175 ? 1.404 14.149 9.751 1.00 81.88 175 HIS A N 1
ATOM 1336 C CA . HIS A 1 175 ? 1.820 13.021 10.592 1.00 81.88 175 HIS A CA 1
ATOM 1337 C C . HIS A 1 175 ? 1.796 11.685 9.842 1.00 81.88 175 HIS A C 1
ATOM 1339 O O . HIS A 1 175 ? 2.587 10.788 10.153 1.00 81.88 175 HIS A O 1
ATOM 1345 N N . THR A 1 176 ? 0.914 11.556 8.852 1.00 85.94 176 THR A N 1
ATOM 1346 C CA . THR A 1 176 ? 0.647 10.304 8.132 1.00 85.94 176 THR A CA 1
ATOM 1347 C C . THR A 1 176 ? 1.057 10.341 6.661 1.00 85.94 176 THR A C 1
ATOM 1349 O O . THR A 1 176 ? 1.391 9.291 6.119 1.00 85.94 176 THR A O 1
ATOM 1352 N N . SER A 1 177 ? 1.152 11.516 6.026 1.00 78.12 177 SER A N 1
ATOM 1353 C CA . SER A 1 177 ? 1.461 11.663 4.586 1.00 78.12 177 SER A CA 1
ATOM 1354 C C . SER A 1 177 ? 2.693 10.888 4.085 1.00 78.12 177 SER A C 1
ATOM 1356 O O . SER A 1 177 ? 2.722 10.424 2.944 1.00 78.12 177 SER A O 1
ATOM 1358 N N . TRP A 1 178 ? 3.715 10.685 4.922 1.00 80.75 178 TRP A N 1
ATOM 1359 C CA . TRP A 1 178 ? 4.906 9.908 4.558 1.00 80.75 178 TRP A CA 1
ATOM 1360 C C . TRP A 1 178 ? 4.606 8.416 4.316 1.00 80.75 178 TRP A C 1
ATOM 1362 O O . TRP A 1 178 ? 5.317 7.772 3.536 1.00 80.75 178 TRP A O 1
ATOM 1372 N N . LEU A 1 179 ? 3.550 7.871 4.934 1.00 81.94 179 LEU A N 1
ATOM 1373 C CA . LEU A 1 179 ? 3.087 6.493 4.732 1.00 81.94 179 LEU A CA 1
ATOM 1374 C C . LEU A 1 179 ? 2.524 6.281 3.328 1.00 81.94 179 LEU A C 1
ATOM 1376 O O . LEU A 1 179 ? 2.618 5.175 2.808 1.00 81.94 179 LEU A O 1
ATOM 1380 N N . ALA A 1 180 ? 2.023 7.328 2.670 1.00 75.81 180 ALA A N 1
ATOM 1381 C CA . ALA A 1 180 ? 1.483 7.222 1.317 1.00 75.81 180 ALA A CA 1
ATOM 1382 C C . ALA A 1 180 ? 2.516 6.802 0.263 1.00 75.81 180 ALA A C 1
ATOM 1384 O O . ALA A 1 180 ? 2.163 6.332 -0.814 1.00 75.81 180 ALA A O 1
ATOM 1385 N N . ARG A 1 181 ? 3.808 6.973 0.567 1.00 71.94 181 ARG A N 1
ATOM 1386 C CA . ARG A 1 181 ? 4.914 6.524 -0.292 1.00 71.94 181 ARG A CA 1
ATOM 1387 C C . ARG A 1 181 ? 5.256 5.048 -0.087 1.00 71.94 181 ARG A C 1
ATOM 1389 O O . ARG A 1 181 ? 6.118 4.521 -0.791 1.00 71.94 181 ARG A O 1
ATOM 1396 N N . LYS A 1 182 ? 4.666 4.403 0.920 1.00 78.56 182 LYS A N 1
ATOM 1397 C CA . LYS A 1 182 ? 4.859 2.984 1.210 1.00 78.56 182 LYS A CA 1
ATOM 1398 C C . LYS A 1 182 ? 3.850 2.153 0.428 1.00 78.56 182 LYS A C 1
ATOM 1400 O O . LYS A 1 182 ? 2.822 2.649 -0.024 1.00 78.56 182 LYS A O 1
ATOM 1405 N N . LEU A 1 183 ? 4.153 0.866 0.289 1.00 72.31 183 LEU A N 1
ATOM 1406 C CA . LEU A 1 183 ? 3.192 -0.080 -0.252 1.00 72.31 183 LEU A CA 1
ATOM 1407 C C . LEU A 1 183 ? 2.107 -0.329 0.793 1.00 72.31 183 LEU A C 1
ATOM 1409 O O . LEU A 1 183 ? 2.350 -0.989 1.801 1.00 72.31 183 LEU A O 1
ATOM 1413 N N . ILE A 1 184 ? 0.925 0.215 0.541 1.00 78.62 184 ILE A N 1
ATOM 1414 C CA . ILE A 1 184 ? -0.248 0.024 1.385 1.00 78.62 184 ILE A CA 1
ATOM 1415 C C . ILE A 1 184 ? -1.003 -1.196 0.877 1.00 78.62 184 ILE A C 1
ATOM 1417 O O . ILE A 1 184 ? -1.374 -1.269 -0.294 1.00 78.62 184 ILE A O 1
ATOM 1421 N N . ILE A 1 185 ? -1.236 -2.146 1.770 1.00 78.56 185 ILE A N 1
ATOM 1422 C CA . ILE A 1 185 ? -2.139 -3.265 1.549 1.00 78.56 185 ILE A CA 1
ATOM 1423 C C . ILE A 1 185 ? -3.402 -3.074 2.361 1.00 78.56 185 ILE A C 1
ATOM 1425 O O . ILE A 1 185 ? -3.404 -2.564 3.484 1.00 78.56 185 ILE A O 1
ATOM 1429 N N . ARG A 1 186 ? -4.502 -3.533 1.784 1.00 80.31 186 ARG A N 1
ATOM 1430 C CA . ARG A 1 186 ? -5.780 -3.538 2.463 1.00 80.31 186 ARG A CA 1
ATOM 1431 C C . ARG A 1 186 ? -5.908 -4.809 3.288 1.00 80.31 186 ARG A C 1
ATOM 1433 O O . ARG A 1 186 ? -5.963 -5.905 2.736 1.00 80.31 186 ARG A O 1
ATOM 1440 N N . ALA A 1 187 ? -5.993 -4.654 4.604 1.00 83.62 187 ALA A N 1
ATOM 1441 C CA . ALA A 1 187 ? -6.450 -5.737 5.458 1.00 83.62 187 ALA A CA 1
ATOM 1442 C C . ALA A 1 187 ? -7.939 -5.986 5.215 1.00 83.62 187 ALA A C 1
ATOM 1444 O O . ALA A 1 187 ? -8.721 -5.043 5.127 1.00 83.62 187 ALA A O 1
ATOM 1445 N N . SER A 1 188 ? -8.332 -7.251 5.082 1.00 87.81 188 SER A N 1
ATOM 1446 C CA . SER A 1 188 ? -9.742 -7.638 5.040 1.00 87.81 188 SER A CA 1
ATOM 1447 C C . SER A 1 188 ? -10.297 -7.565 6.456 1.00 87.81 188 SER A C 1
ATOM 1449 O O . SER A 1 188 ? -10.176 -8.536 7.202 1.00 87.81 188 SER A O 1
ATOM 1451 N N . ILE A 1 189 ? -10.831 -6.403 6.826 1.00 92.31 189 ILE A N 1
ATOM 1452 C CA . ILE A 1 189 ? -11.322 -6.097 8.173 1.00 92.31 189 ILE A CA 1
ATOM 1453 C C . ILE A 1 189 ? -12.798 -6.471 8.276 1.00 92.31 189 ILE A C 1
ATOM 1455 O O . ILE A 1 189 ? -13.570 -6.220 7.353 1.00 92.31 189 ILE A O 1
ATOM 1459 N N . ALA A 1 190 ? -13.188 -7.023 9.417 1.00 95.19 190 ALA A N 1
ATOM 1460 C CA . ALA A 1 190 ? -14.571 -7.233 9.803 1.00 95.19 190 ALA A CA 1
ATOM 1461 C C . ALA A 1 190 ? -14.805 -6.659 11.205 1.00 95.19 190 ALA A C 1
ATOM 1463 O O . ALA A 1 190 ? -13.958 -6.814 12.087 1.00 95.19 190 ALA A O 1
ATOM 1464 N N . VAL A 1 191 ? -15.959 -6.020 11.396 1.00 97.19 191 VAL A N 1
ATOM 1465 C CA . VAL A 1 191 ? -16.469 -5.602 12.707 1.00 97.19 191 VAL A CA 1
ATOM 1466 C C . VAL A 1 191 ? -17.745 -6.385 12.961 1.00 97.19 191 VAL A C 1
ATOM 1468 O O . VAL A 1 191 ? -18.614 -6.406 12.094 1.00 97.19 191 VAL A O 1
ATOM 1471 N N . ASP A 1 192 ? -17.863 -7.069 14.091 1.00 97.25 192 ASP A N 1
ATOM 1472 C CA . ASP A 1 192 ? -19.082 -7.814 14.423 1.00 97.25 192 ASP A CA 1
ATOM 1473 C C . ASP A 1 192 ? -20.089 -6.976 15.238 1.00 97.25 192 ASP A C 1
ATOM 1475 O O . ASP A 1 192 ? -19.866 -5.802 15.547 1.00 97.25 192 ASP A O 1
ATOM 1479 N N . SER A 1 193 ? -21.219 -7.585 15.603 1.00 96.50 193 SER A N 1
ATOM 1480 C CA . SER A 1 193 ? -22.259 -6.931 16.407 1.00 96.50 193 SER A CA 1
ATOM 1481 C C . SER A 1 193 ? -21.838 -6.612 17.845 1.00 96.50 193 SER A C 1
ATOM 1483 O O . SER A 1 193 ? -22.487 -5.796 18.496 1.00 96.50 193 SER A O 1
ATOM 1485 N N . ASN A 1 194 ? -20.762 -7.226 18.343 1.00 96.94 194 ASN A N 1
ATOM 1486 C CA . ASN A 1 194 ? -20.161 -6.936 19.646 1.00 96.94 194 ASN A CA 1
ATOM 1487 C C . ASN A 1 194 ? -19.073 -5.855 19.552 1.00 96.94 194 ASN A C 1
ATOM 1489 O O . ASN A 1 194 ? -18.392 -5.590 20.542 1.00 96.94 194 ASN A O 1
ATOM 1493 N N . CYS A 1 195 ? -18.912 -5.222 18.383 1.00 97.38 195 CYS A N 1
ATOM 1494 C CA . CYS A 1 195 ? -17.821 -4.303 18.075 1.00 97.38 195 CYS A CA 1
ATOM 1495 C C . CYS A 1 195 ? -16.422 -4.944 18.133 1.00 97.38 195 CYS A C 1
ATOM 1497 O O . CYS A 1 195 ? -15.432 -4.222 18.275 1.00 97.38 195 CYS A O 1
ATOM 1499 N N . GLU A 1 196 ? -16.317 -6.270 18.013 1.00 97.38 196 GLU A N 1
ATOM 1500 C CA . GLU A 1 196 ? -15.034 -6.956 17.879 1.00 97.38 196 GLU A CA 1
ATOM 1501 C C . GLU A 1 196 ? -14.462 -6.671 16.489 1.00 97.38 196 GLU A C 1
ATOM 1503 O O . GLU A 1 196 ? -15.095 -6.953 15.467 1.00 97.38 196 GLU A O 1
ATOM 1508 N N . VAL A 1 197 ? -13.249 -6.117 16.446 1.00 96.31 197 VAL A N 1
ATOM 1509 C CA . VAL A 1 197 ? -12.543 -5.850 15.193 1.00 96.31 197 VAL A CA 1
ATOM 1510 C C . VAL A 1 197 ? -11.592 -7.000 14.907 1.00 96.31 197 VAL A C 1
ATOM 1512 O O . VAL A 1 197 ? -10.737 -7.343 15.722 1.00 96.31 197 VAL A O 1
ATOM 1515 N N . SER A 1 198 ? -11.710 -7.586 13.722 1.00 94.94 198 SER A N 1
ATOM 1516 C CA . SER A 1 198 ? -10.830 -8.661 13.274 1.00 94.94 198 SER A CA 1
ATOM 1517 C C . SER A 1 198 ? -10.387 -8.458 11.834 1.00 94.94 198 SER A C 1
ATOM 1519 O O . SER A 1 198 ? -10.997 -7.699 11.082 1.00 94.94 198 SER A O 1
ATOM 1521 N N . PHE A 1 199 ? -9.312 -9.131 11.434 1.00 91.94 199 PHE A N 1
ATOM 1522 C CA . PHE A 1 199 ? -8.866 -9.144 10.047 1.00 91.94 199 PHE A CA 1
ATOM 1523 C C . PHE A 1 199 ? -8.451 -10.541 9.584 1.00 91.94 199 PHE A C 1
ATOM 1525 O O . PHE A 1 199 ? -8.047 -11.387 10.381 1.00 91.94 199 PHE A O 1
ATOM 1532 N N . ASN A 1 200 ? -8.532 -10.783 8.276 1.00 89.06 200 ASN A N 1
ATOM 1533 C CA . ASN A 1 200 ? -8.085 -12.035 7.670 1.00 89.06 200 ASN A CA 1
ATOM 1534 C C . ASN A 1 200 ? -6.614 -11.937 7.236 1.00 89.06 200 ASN A C 1
ATOM 1536 O O . ASN A 1 200 ? -6.295 -11.283 6.240 1.00 89.06 200 ASN A O 1
ATOM 1540 N N . ALA A 1 201 ? -5.717 -12.596 7.976 1.00 84.38 201 ALA A N 1
ATOM 1541 C CA . ALA A 1 201 ? -4.282 -12.572 7.699 1.00 84.38 201 ALA A CA 1
ATOM 1542 C C . ALA A 1 201 ? -3.884 -13.447 6.499 1.00 84.38 201 ALA A C 1
ATOM 1544 O O . ALA A 1 201 ? -2.849 -13.195 5.879 1.00 84.38 201 ALA A O 1
ATOM 1545 N N . ALA A 1 202 ? -4.702 -14.438 6.132 1.00 81.31 202 ALA A N 1
ATOM 1546 C CA . ALA A 1 202 ? -4.454 -15.301 4.976 1.00 81.31 202 ALA A CA 1
ATOM 1547 C C . ALA A 1 202 ? -4.483 -14.542 3.642 1.00 81.31 202 ALA A C 1
ATOM 1549 O O . ALA A 1 202 ? -3.827 -14.945 2.686 1.00 81.31 202 ALA A O 1
ATOM 1550 N N . LEU A 1 203 ? -5.180 -13.405 3.594 1.00 77.69 203 LEU A N 1
ATOM 1551 C CA . LEU A 1 203 ? -5.272 -12.557 2.404 1.00 77.69 203 LEU A CA 1
ATOM 1552 C C . LEU A 1 203 ? -4.104 -11.569 2.254 1.00 77.69 203 LEU A C 1
ATOM 1554 O O . LEU A 1 203 ? -3.987 -10.919 1.219 1.00 77.69 203 LEU A O 1
ATOM 1558 N N . LEU A 1 204 ? -3.223 -11.452 3.253 1.00 72.88 204 LEU A N 1
ATOM 1559 C CA . LEU A 1 204 ? -2.173 -10.424 3.293 1.00 72.88 204 LEU A CA 1
ATOM 1560 C C . LEU A 1 204 ? -0.864 -10.824 2.576 1.00 72.88 204 LEU A C 1
ATOM 1562 O O . LEU A 1 204 ? 0.144 -10.131 2.700 1.00 72.88 204 LEU A O 1
ATOM 1566 N N . GLY A 1 205 ? -0.882 -11.908 1.787 1.00 66.06 205 GLY A N 1
ATOM 1567 C CA . GLY A 1 205 ? 0.264 -12.392 1.000 1.00 66.06 205 GLY A CA 1
ATOM 1568 C C . GLY A 1 205 ? 1.440 -12.873 1.866 1.00 66.06 205 GLY A C 1
ATOM 1569 O O . GLY A 1 205 ? 1.382 -12.766 3.085 1.00 66.06 205 GLY A O 1
ATOM 1570 N N . PRO A 1 206 ? 2.529 -13.421 1.296 1.00 57.03 206 PRO A N 1
ATOM 1571 C CA . PRO A 1 206 ? 3.665 -13.964 2.060 1.00 57.03 206 PRO A CA 1
ATOM 1572 C C . PRO A 1 206 ? 4.608 -12.893 2.642 1.00 57.03 206 PRO A C 1
ATOM 1574 O O . PRO A 1 206 ? 5.630 -13.230 3.229 1.00 57.03 206 PRO A O 1
ATOM 1577 N N . THR A 1 207 ? 4.313 -11.607 2.466 1.00 63.78 207 THR A N 1
ATOM 1578 C CA . THR A 1 207 ? 5.205 -10.505 2.847 1.00 63.78 207 THR A CA 1
ATOM 1579 C C . THR A 1 207 ? 5.039 -10.085 4.305 1.00 63.78 207 THR A C 1
ATOM 1581 O O . THR A 1 207 ? 3.921 -10.063 4.818 1.00 63.78 207 THR A O 1
ATOM 1584 N N . ASP A 1 208 ? 6.141 -9.670 4.937 1.00 68.31 208 ASP A N 1
ATOM 1585 C CA . ASP A 1 208 ? 6.113 -8.940 6.208 1.00 68.31 208 ASP A CA 1
ATOM 1586 C C . ASP A 1 208 ? 5.305 -7.642 6.020 1.00 68.31 208 ASP A C 1
ATOM 1588 O O . ASP A 1 208 ? 5.642 -6.796 5.179 1.00 68.31 208 ASP A O 1
ATOM 1592 N N . PHE A 1 209 ? 4.232 -7.491 6.798 1.00 75.94 209 PHE A N 1
ATOM 1593 C CA . PHE A 1 209 ? 3.413 -6.284 6.837 1.00 75.94 209 PHE A CA 1
ATOM 1594 C C . PHE A 1 209 ? 3.244 -5.798 8.276 1.00 75.94 209 PHE A C 1
ATOM 1596 O O . PHE A 1 209 ? 3.251 -6.583 9.221 1.00 75.94 209 PHE A O 1
ATOM 1603 N N . GLN A 1 210 ? 3.048 -4.493 8.430 1.00 83.44 210 GLN A N 1
ATOM 1604 C CA . GLN A 1 210 ? 2.718 -3.849 9.696 1.00 83.44 210 GLN A CA 1
ATOM 1605 C C . GLN A 1 210 ? 1.293 -3.305 9.611 1.00 83.44 210 GLN A C 1
ATOM 1607 O O . GLN A 1 210 ? 1.008 -2.464 8.758 1.00 83.44 210 GLN A O 1
ATOM 1612 N N . LEU A 1 211 ? 0.400 -3.778 10.483 1.00 87.06 211 LEU A N 1
ATOM 1613 C CA . LEU A 1 211 ? -0.946 -3.219 10.601 1.00 87.06 211 LEU A CA 1
ATOM 1614 C C . LEU A 1 211 ? -0.879 -1.909 11.401 1.00 87.06 211 LEU A C 1
ATOM 1616 O O . LEU A 1 211 ? -0.168 -1.817 12.410 1.00 87.06 211 LEU A O 1
ATOM 1620 N N . MET A 1 212 ? -1.583 -0.885 10.928 1.00 91.50 212 MET A N 1
ATOM 1621 C CA . MET A 1 212 ? -1.601 0.446 11.530 1.00 91.50 212 MET A CA 1
ATOM 1622 C C . MET A 1 212 ? -3.017 1.006 11.577 1.00 91.50 212 MET A C 1
ATOM 1624 O O . MET A 1 212 ? -3.818 0.780 10.667 1.00 91.50 212 MET A O 1
ATOM 1628 N N . LEU A 1 213 ? -3.280 1.794 12.616 1.00 93.31 213 LEU A N 1
ATOM 1629 C CA . LEU A 1 213 ? -4.462 2.637 12.725 1.00 93.31 213 LEU A CA 1
ATOM 1630 C C . LEU A 1 213 ? -4.081 4.085 12.419 1.00 93.31 213 LEU A C 1
ATOM 1632 O O . LEU A 1 213 ? -3.181 4.632 13.061 1.00 93.31 213 LEU A O 1
ATOM 1636 N N . LEU A 1 214 ? -4.773 4.717 11.478 1.00 93.62 214 LEU A N 1
ATOM 1637 C CA . LEU A 1 214 ? -4.645 6.141 11.185 1.00 93.62 214 LEU A CA 1
ATOM 1638 C C . LEU A 1 214 ? -5.858 6.891 11.724 1.00 93.62 214 LEU A C 1
ATOM 1640 O O . LEU A 1 214 ? -6.979 6.375 11.754 1.00 93.62 214 LEU A O 1
ATOM 1644 N N . ARG A 1 215 ? -5.609 8.121 12.154 1.00 93.50 215 ARG A N 1
ATOM 1645 C CA . ARG A 1 215 ? -6.587 9.030 12.743 1.00 93.50 215 ARG A CA 1
ATOM 1646 C C . ARG A 1 215 ? -6.296 10.422 12.209 1.00 93.50 215 ARG A C 1
ATOM 1648 O O . ARG A 1 215 ? -5.132 10.740 11.983 1.00 93.50 215 ARG A O 1
ATOM 1655 N N . ASP A 1 216 ? -7.338 11.219 12.030 1.00 89.25 216 ASP A N 1
ATOM 1656 C CA . ASP A 1 216 ? -7.172 12.607 11.615 1.00 89.25 216 ASP A CA 1
ATOM 1657 C C . ASP A 1 216 ? -6.412 13.392 12.692 1.00 89.25 216 ASP A C 1
ATOM 1659 O O . ASP A 1 216 ? -6.721 13.273 13.882 1.00 89.25 216 ASP A O 1
ATOM 1663 N N . GLU A 1 217 ? -5.439 14.195 12.263 1.00 89.06 217 GLU A N 1
ATOM 1664 C CA . GLU A 1 217 ? -4.655 15.114 13.098 1.00 89.06 217 GLU A CA 1
ATOM 1665 C C . GLU A 1 217 ? -3.865 14.413 14.216 1.00 89.06 217 GLU A C 1
ATOM 1667 O O . GLU A 1 217 ? -3.554 15.013 15.248 1.00 89.06 217 GLU A O 1
ATOM 1672 N N . ALA A 1 218 ? -3.524 13.133 14.037 1.00 89.75 218 ALA A N 1
ATOM 1673 C CA . ALA A 1 218 ? -2.809 12.364 15.047 1.00 89.75 218 ALA A CA 1
ATOM 1674 C C . ALA A 1 218 ? -1.822 11.352 14.442 1.00 89.75 218 ALA A C 1
ATOM 1676 O O . ALA A 1 218 ? -2.075 10.765 13.389 1.00 89.75 218 ALA A O 1
ATOM 1677 N N . PRO A 1 219 ? -0.705 11.059 15.139 1.00 89.12 219 PRO A N 1
ATOM 1678 C CA . PRO A 1 219 ? 0.230 10.031 14.703 1.00 89.12 219 PRO A CA 1
ATOM 1679 C C . PRO A 1 219 ? -0.431 8.651 14.542 1.00 89.12 219 PRO A C 1
ATOM 1681 O O . PRO A 1 219 ? -1.323 8.294 15.333 1.00 89.12 219 PRO A O 1
ATOM 1684 N N . PRO A 1 220 ? 0.044 7.845 13.571 1.00 90.56 220 PRO A N 1
ATOM 1685 C CA . PRO A 1 220 ? -0.437 6.485 13.380 1.00 90.56 220 PRO A CA 1
ATOM 1686 C C . PRO A 1 220 ? -0.118 5.624 14.606 1.00 90.56 220 PRO A C 1
ATOM 1688 O O . PRO A 1 220 ? 0.951 5.748 15.210 1.00 90.56 220 PRO A O 1
ATOM 1691 N N . ILE A 1 221 ? -1.036 4.729 14.962 1.00 89.50 221 ILE A N 1
ATOM 1692 C CA . ILE A 1 221 ? -0.807 3.717 15.996 1.00 89.50 221 ILE A CA 1
ATOM 1693 C C . ILE A 1 221 ? -0.347 2.444 15.302 1.00 89.50 221 ILE A C 1
ATOM 1695 O O . ILE A 1 221 ? -1.064 1.874 14.479 1.00 89.50 221 ILE A O 1
ATOM 1699 N N . PHE A 1 222 ? 0.854 1.996 15.649 1.00 86.56 222 PHE A N 1
ATOM 1700 C CA . PHE A 1 222 ? 1.393 0.726 15.189 1.00 86.56 222 PHE A CA 1
ATOM 1701 C C . PHE A 1 222 ? 0.804 -0.378 16.050 1.00 86.56 222 PHE A C 1
ATOM 1703 O O . PHE A 1 222 ? 1.065 -0.428 17.252 1.00 86.56 222 PHE A O 1
ATOM 1710 N N . LEU A 1 223 ? 0.004 -1.247 15.440 1.00 83.75 223 LEU A N 1
ATOM 1711 C CA . LEU A 1 223 ? -0.542 -2.382 16.160 1.00 83.75 223 LEU A CA 1
ATOM 1712 C C . LEU A 1 223 ? 0.602 -3.378 16.396 1.00 83.75 223 LEU A C 1
ATOM 1714 O O . LEU A 1 223 ? 1.220 -3.827 15.427 1.00 83.75 223 LEU A O 1
ATOM 1718 N N . PRO A 1 224 ? 0.951 -3.685 17.655 1.00 68.88 224 PRO A N 1
ATOM 1719 C CA . PRO A 1 224 ? 2.007 -4.619 17.967 1.00 68.88 224 PRO A CA 1
ATOM 1720 C C . PRO A 1 224 ? 1.695 -5.935 17.266 1.00 68.88 224 PRO A C 1
ATOM 1722 O O . PRO A 1 224 ? 0.642 -6.540 17.464 1.00 68.88 224 PRO A O 1
ATOM 1725 N N . ILE A 1 225 ? 2.642 -6.397 16.453 1.00 56.62 225 ILE A N 1
ATOM 1726 C CA . ILE A 1 225 ? 2.647 -7.753 15.908 1.00 56.62 225 ILE A CA 1
ATOM 1727 C C . ILE A 1 225 ? 3.064 -8.687 17.056 1.00 56.62 225 ILE A C 1
ATOM 1729 O O . ILE A 1 225 ? 4.111 -9.319 17.038 1.00 56.62 225 ILE A O 1
ATOM 1733 N N . PHE A 1 226 ? 2.276 -8.704 18.127 1.00 44.19 226 PHE A N 1
ATOM 1734 C CA . PHE A 1 226 ? 2.391 -9.647 19.230 1.00 44.19 226 PHE A CA 1
ATOM 1735 C C . PHE A 1 226 ? 1.084 -10.414 19.345 1.00 44.19 226 PHE A C 1
ATOM 1737 O O . PHE A 1 226 ? 0.544 -10.603 20.426 1.00 44.19 226 PHE A O 1
ATOM 1744 N N . VAL A 1 227 ? 0.609 -10.950 18.222 1.00 41.78 227 VAL A N 1
ATOM 1745 C CA . VAL A 1 227 ? 0.026 -12.282 18.337 1.00 41.78 227 VAL A CA 1
ATOM 1746 C C . VAL A 1 227 ? 1.242 -13.193 18.517 1.00 41.78 227 VAL A C 1
ATOM 1748 O O . VAL A 1 227 ? 2.101 -13.206 17.635 1.00 41.78 227 VAL A O 1
ATOM 1751 N N . PRO A 1 228 ? 1.371 -13.976 19.599 1.00 38.84 228 PRO A N 1
ATOM 1752 C CA . PRO A 1 228 ? 2.420 -14.994 19.718 1.00 38.84 228 PRO A CA 1
ATOM 1753 C C . PRO A 1 228 ? 2.447 -15.976 18.527 1.00 38.84 228 PRO A C 1
ATOM 1755 O O . PRO A 1 228 ? 3.431 -16.683 18.322 1.00 38.84 228 PRO A O 1
ATOM 1758 N N . GLN A 1 229 ? 1.370 -15.992 17.731 1.00 37.16 229 GLN A N 1
ATOM 1759 C CA . GLN A 1 229 ? 1.197 -16.757 16.498 1.00 37.16 229 GLN A CA 1
ATOM 1760 C C . GLN A 1 229 ? 1.629 -16.020 15.216 1.00 37.16 229 GLN A C 1
ATOM 1762 O O . GLN A 1 229 ? 1.762 -16.664 14.184 1.00 37.16 229 GLN A O 1
ATOM 1767 N N . MET A 1 230 ? 1.880 -14.706 15.264 1.00 40.53 230 MET A N 1
ATOM 1768 C CA . MET A 1 230 ? 2.498 -13.930 14.181 1.00 40.53 230 MET A CA 1
ATOM 1769 C C . MET A 1 230 ? 4.013 -13.819 14.412 1.00 40.53 230 MET A C 1
ATOM 1771 O O . MET A 1 230 ? 4.599 -12.739 14.340 1.00 40.53 230 MET A O 1
ATOM 1775 N N . ARG A 1 231 ? 4.688 -14.956 14.662 1.00 48.62 231 ARG A N 1
ATOM 1776 C CA . ARG A 1 231 ? 6.091 -15.064 14.216 1.00 48.62 231 ARG A CA 1
ATOM 1777 C C . ARG A 1 231 ? 6.091 -14.715 12.730 1.00 48.62 231 ARG A C 1
ATOM 1779 O O . ARG A 1 231 ? 5.095 -15.017 12.080 1.00 48.62 231 ARG A O 1
ATOM 1786 N N . ARG A 1 232 ? 7.159 -14.081 12.217 1.00 51.78 232 ARG A N 1
ATOM 1787 C CA . ARG A 1 232 ? 7.375 -13.905 10.767 1.00 51.78 232 ARG A CA 1
ATOM 1788 C C . ARG A 1 232 ? 6.827 -15.133 10.062 1.00 51.78 232 ARG A C 1
ATOM 1790 O O . ARG A 1 232 ? 7.423 -16.198 10.215 1.00 51.78 232 ARG A O 1
ATOM 1797 N N . TYR A 1 233 ? 5.676 -14.982 9.408 1.00 53.41 233 TYR A N 1
ATOM 1798 C CA . TYR A 1 233 ? 5.061 -16.119 8.762 1.00 53.41 233 TYR A CA 1
ATOM 1799 C C . TYR A 1 233 ? 6.042 -16.515 7.679 1.00 53.41 233 TYR A C 1
ATOM 1801 O O . TYR A 1 233 ? 6.286 -15.743 6.746 1.00 53.41 233 TYR A O 1
ATOM 1809 N N . LEU A 1 234 ? 6.669 -17.672 7.855 1.00 55.66 234 LEU A N 1
ATOM 1810 C CA . LEU A 1 234 ? 7.465 -18.248 6.798 1.00 55.66 234 LEU A CA 1
ATOM 1811 C C . LEU A 1 234 ? 6.542 -18.424 5.597 1.00 55.66 234 LEU A C 1
ATOM 1813 O O . LEU A 1 234 ? 5.318 -18.492 5.721 1.00 55.66 234 LEU A O 1
ATOM 1817 N N . LYS A 1 235 ? 7.139 -18.458 4.409 1.00 58.34 235 LYS A N 1
ATOM 1818 C CA . LYS A 1 235 ? 6.402 -18.547 3.145 1.00 58.34 235 LYS A CA 1
ATOM 1819 C C . LYS A 1 235 ? 5.353 -19.677 3.141 1.00 58.34 235 LYS A C 1
ATOM 1821 O O . LYS A 1 235 ? 4.347 -19.542 2.452 1.00 58.34 235 LYS A O 1
ATOM 1826 N N . ASP A 1 236 ? 5.580 -20.718 3.940 1.00 66.06 236 ASP A N 1
ATOM 1827 C CA . ASP A 1 236 ? 4.765 -21.930 4.023 1.00 66.06 236 ASP A CA 1
ATOM 1828 C C . ASP A 1 236 ? 3.849 -21.990 5.265 1.00 66.06 236 ASP A C 1
ATOM 1830 O O . ASP A 1 236 ? 3.139 -22.977 5.459 1.00 66.06 236 ASP A O 1
ATOM 1834 N N . ASP A 1 237 ? 3.829 -20.953 6.110 1.00 69.94 237 ASP A N 1
ATOM 1835 C CA . ASP A 1 237 ? 2.966 -20.941 7.291 1.00 69.94 237 ASP A CA 1
ATOM 1836 C C . ASP A 1 237 ? 1.500 -20.703 6.905 1.00 69.94 237 ASP A C 1
ATOM 1838 O O . ASP A 1 237 ? 1.154 -19.758 6.186 1.00 69.94 237 ASP A O 1
ATOM 1842 N N . ILE A 1 238 ? 0.611 -21.531 7.458 1.00 77.25 238 ILE A N 1
ATOM 1843 C CA . ILE A 1 238 ? -0.835 -21.345 7.334 1.00 77.25 238 ILE A CA 1
ATOM 1844 C C . ILE A 1 238 ? -1.228 -20.122 8.161 1.00 77.25 238 ILE A C 1
ATOM 1846 O O . ILE A 1 238 ? -1.287 -20.158 9.392 1.00 77.25 238 ILE A O 1
ATOM 1850 N N . LYS A 1 239 ? -1.506 -19.021 7.468 1.00 79.19 239 LYS A N 1
ATOM 1851 C CA . LYS A 1 239 ? -1.958 -17.781 8.092 1.00 79.19 239 LYS A CA 1
ATOM 1852 C C . LYS A 1 239 ? -3.409 -17.920 8.564 1.00 79.19 239 LYS A C 1
ATOM 1854 O O . LYS A 1 239 ? -4.238 -18.465 7.832 1.00 79.19 239 LYS A O 1
ATOM 1859 N N . PRO A 1 240 ? -3.749 -17.409 9.757 1.00 85.56 240 PRO A N 1
ATOM 1860 C CA . PRO A 1 240 ? -5.100 -17.495 10.285 1.00 85.56 240 PRO A CA 1
ATOM 1861 C C . PRO A 1 240 ? -6.079 -16.695 9.419 1.00 85.56 240 PRO A C 1
ATOM 1863 O O . PRO A 1 240 ? -5.824 -15.549 9.038 1.00 85.56 240 PRO A O 1
ATOM 1866 N N . ALA A 1 241 ? -7.240 -17.294 9.153 1.00 87.94 241 ALA A N 1
ATOM 1867 C CA . ALA A 1 241 ? -8.325 -16.643 8.422 1.00 87.94 241 ALA A CA 1
ATOM 1868 C C . ALA A 1 241 ? -9.010 -15.524 9.232 1.00 87.94 241 ALA A C 1
ATOM 1870 O O . ALA A 1 241 ? -9.691 -14.679 8.657 1.00 87.94 241 ALA A O 1
ATOM 1871 N N . LYS A 1 242 ? -8.830 -15.509 10.559 1.00 91.44 242 LYS A N 1
ATOM 1872 C CA . LYS A 1 242 ? -9.346 -14.483 11.468 1.00 91.44 242 LYS A CA 1
ATOM 1873 C C . LYS A 1 242 ? -8.318 -14.202 12.563 1.00 91.44 242 LYS A C 1
ATOM 1875 O O . LYS A 1 242 ? -7.902 -15.119 13.266 1.00 91.44 242 LYS A O 1
ATOM 1880 N N . VAL A 1 243 ? -7.937 -12.940 12.712 1.00 90.62 243 VAL A N 1
ATOM 1881 C CA . VAL A 1 243 ? -7.118 -12.413 13.810 1.00 90.62 243 VAL A CA 1
ATOM 1882 C C . VAL A 1 243 ? -7.911 -11.308 14.483 1.00 90.62 243 VAL A C 1
ATOM 1884 O O . VAL A 1 243 ? -8.275 -10.337 13.823 1.00 90.62 243 VAL A O 1
ATOM 1887 N N . VAL A 1 244 ? -8.196 -11.465 15.772 1.00 93.06 244 VAL A N 1
ATOM 1888 C CA . VAL A 1 244 ? -8.925 -10.472 16.569 1.00 93.06 244 VAL A CA 1
ATOM 1889 C C . VAL A 1 244 ? -7.951 -9.420 17.103 1.00 93.06 244 VAL A C 1
ATOM 1891 O O . VAL A 1 244 ? -6.815 -9.738 17.455 1.00 93.06 244 VAL A O 1
ATOM 1894 N N . LEU A 1 245 ? -8.377 -8.158 17.120 1.00 93.00 245 LEU A N 1
ATOM 1895 C CA . LEU A 1 245 ? -7.637 -7.037 17.693 1.00 93.00 245 LEU A CA 1
ATOM 1896 C C . LEU A 1 245 ? -8.143 -6.750 19.111 1.00 93.00 245 LEU A C 1
ATOM 1898 O O . LEU A 1 245 ? -8.815 -5.748 19.329 1.00 93.00 245 LEU A O 1
ATOM 1902 N N . ASP A 1 246 ? -7.808 -7.617 20.068 1.00 92.38 246 ASP A N 1
ATOM 1903 C CA . ASP A 1 246 ? -8.344 -7.562 21.443 1.00 92.38 246 ASP A CA 1
ATOM 1904 C C . ASP A 1 246 ? -8.066 -6.230 22.166 1.00 92.38 246 ASP A C 1
ATOM 1906 O O . ASP A 1 246 ? -8.848 -5.786 23.006 1.00 92.38 246 ASP A O 1
ATOM 1910 N N . ASP A 1 247 ? -6.965 -5.560 21.818 1.00 91.44 247 ASP A N 1
ATOM 1911 C CA . ASP A 1 247 ? -6.620 -4.254 22.377 1.00 91.44 247 ASP A CA 1
ATOM 1912 C C . ASP A 1 247 ? -7.485 -3.113 21.817 1.00 91.44 247 ASP A C 1
ATOM 1914 O O . ASP A 1 247 ? -7.565 -2.057 22.441 1.00 91.44 247 ASP A O 1
ATOM 1918 N N . LEU A 1 248 ? -8.113 -3.275 20.647 1.00 95.25 248 LEU A N 1
ATOM 1919 C CA . LEU A 1 248 ? -8.965 -2.257 20.032 1.00 95.25 248 LEU A CA 1
ATOM 1920 C C . LEU A 1 248 ? -10.414 -2.468 20.480 1.00 95.25 248 LEU A C 1
ATOM 1922 O O . LEU A 1 248 ? -11.122 -3.323 19.955 1.00 95.25 248 LEU A O 1
ATOM 1926 N N . THR A 1 249 ? -10.872 -1.655 21.431 1.00 96.75 249 THR A N 1
ATOM 1927 C CA . THR A 1 249 ? -12.202 -1.807 22.037 1.00 96.75 249 THR A CA 1
ATOM 1928 C C . THR A 1 249 ? -13.097 -0.605 21.771 1.00 96.75 249 THR A C 1
ATOM 1930 O O . THR A 1 249 ? -12.666 0.548 21.815 1.00 96.75 249 THR A O 1
ATOM 1933 N N . CYS A 1 250 ? -14.374 -0.875 21.512 1.00 97.50 250 CYS A N 1
ATOM 1934 C CA . CYS A 1 250 ? -15.415 0.141 21.436 1.00 97.50 250 CYS A CA 1
ATOM 1935 C C . CYS A 1 250 ? -16.033 0.354 22.820 1.00 97.50 250 CYS A C 1
ATOM 1937 O O . CYS A 1 250 ? -16.527 -0.598 23.427 1.00 97.50 250 CYS A O 1
ATOM 1939 N N . ARG A 1 251 ? -16.049 1.590 23.332 1.00 96.38 251 ARG A N 1
ATOM 1940 C CA . ARG A 1 251 ? -16.659 1.901 24.636 1.00 96.38 251 ARG A CA 1
ATOM 1941 C C . ARG A 1 251 ? -17.628 3.065 24.547 1.00 96.38 251 ARG A C 1
ATOM 1943 O O . ARG A 1 251 ? -17.355 4.071 23.895 1.00 96.38 251 ARG A O 1
ATOM 1950 N N . LYS A 1 252 ? -18.738 2.957 25.278 1.00 96.81 252 LYS A N 1
ATOM 1951 C CA . LYS A 1 252 ? -19.649 4.075 25.522 1.00 96.81 252 LYS A CA 1
ATOM 1952 C C . LYS A 1 252 ? -19.168 4.859 26.739 1.00 96.81 252 LYS A C 1
ATOM 1954 O O . LYS A 1 252 ? -19.053 4.298 27.826 1.00 96.81 252 LYS A O 1
ATOM 1959 N N . VAL A 1 253 ? -18.897 6.149 26.570 1.00 95.50 253 VAL A N 1
ATOM 1960 C CA . VAL A 1 253 ? -18.532 7.056 27.664 1.00 95.50 253 VAL A CA 1
ATOM 1961 C C . VAL A 1 253 ? -19.473 8.250 27.642 1.00 95.50 253 VAL A C 1
ATOM 1963 O O . VAL A 1 253 ? -19.465 9.054 26.711 1.00 95.50 253 VAL A O 1
ATOM 1966 N N . GLY A 1 254 ? -20.324 8.334 28.666 1.00 94.50 254 GLY A N 1
ATOM 1967 C CA . GLY A 1 254 ? -21.465 9.244 28.662 1.00 94.50 254 GLY A CA 1
ATOM 1968 C C . GLY A 1 254 ? -22.423 8.899 27.518 1.00 94.50 254 GLY A C 1
ATOM 1969 O O . GLY A 1 254 ? -22.903 7.770 27.416 1.00 94.50 254 GLY A O 1
ATOM 1970 N N . ASN A 1 255 ? -22.663 9.870 26.638 1.00 95.38 255 ASN A N 1
ATOM 1971 C CA . ASN A 1 255 ? -23.581 9.731 25.505 1.00 95.38 255 ASN A CA 1
ATOM 1972 C C . ASN A 1 255 ? -22.889 9.400 24.174 1.00 95.38 255 ASN A C 1
ATOM 1974 O O . ASN A 1 255 ? -23.575 9.275 23.164 1.00 95.38 255 ASN A O 1
ATOM 1978 N N . ALA A 1 256 ? -21.562 9.252 24.153 1.00 96.25 256 ALA A N 1
ATOM 1979 C CA . ALA A 1 256 ? -20.800 9.010 22.931 1.00 96.25 256 ALA A CA 1
ATOM 1980 C C . ALA A 1 256 ? -20.091 7.652 22.959 1.00 96.25 256 ALA A C 1
ATOM 1982 O O . ALA A 1 256 ? -19.650 7.184 24.013 1.00 96.25 256 ALA A O 1
ATOM 1983 N N . TYR A 1 257 ? -19.958 7.041 21.784 1.00 97.31 257 TYR A N 1
ATOM 1984 C CA . TYR A 1 257 ? -19.102 5.879 21.569 1.00 97.31 257 TYR A CA 1
ATOM 1985 C C . TYR A 1 257 ? -17.727 6.328 21.081 1.00 97.31 257 TYR A C 1
ATOM 1987 O O . TYR A 1 257 ? -17.613 7.278 20.307 1.00 97.31 257 TYR A O 1
ATOM 1995 N N . LYS A 1 258 ? -16.680 5.649 21.542 1.00 96.94 258 LYS A N 1
ATOM 1996 C CA . LYS A 1 258 ? -15.292 5.948 21.187 1.00 96.94 258 LYS A CA 1
ATOM 1997 C C . LYS A 1 25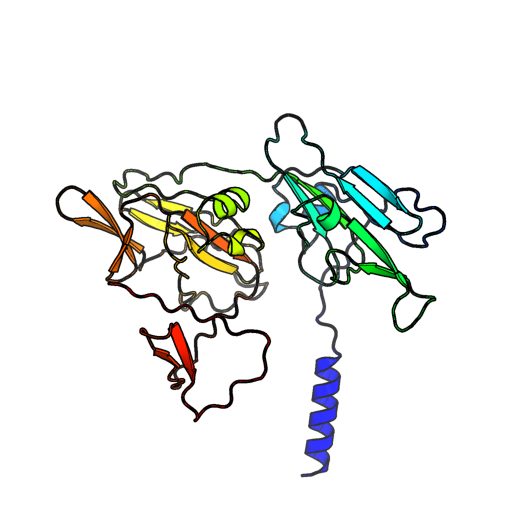8 ? -14.470 4.669 21.062 1.00 96.94 258 LYS A C 1
ATOM 1999 O O . LYS A 1 258 ? -14.791 3.658 21.690 1.00 96.94 258 LYS A O 1
ATOM 2004 N N . TRP A 1 259 ? -13.399 4.752 20.284 1.00 97.31 259 TRP A N 1
ATOM 2005 C CA . TRP A 1 259 ? -12.383 3.716 20.184 1.00 97.31 259 TRP A CA 1
ATOM 2006 C C . TRP A 1 259 ? -11.302 3.932 21.238 1.00 97.31 259 TRP A C 1
ATOM 2008 O O . TRP A 1 259 ? -10.712 5.017 21.329 1.00 97.31 259 TRP A O 1
ATOM 2018 N N . ASP A 1 260 ? -11.010 2.870 21.977 1.00 95.50 260 ASP A N 1
ATOM 2019 C CA . ASP A 1 260 ? -9.891 2.765 22.902 1.00 95.50 260 ASP A CA 1
ATOM 2020 C C . ASP A 1 260 ? -8.891 1.734 22.359 1.00 95.50 260 ASP A C 1
ATOM 2022 O O . ASP A 1 260 ? -9.282 0.729 21.766 1.00 95.50 260 ASP A O 1
ATOM 2026 N N . TYR A 1 261 ? -7.601 1.984 22.571 1.00 93.44 261 TYR A N 1
ATOM 2027 C CA . TYR A 1 261 ? -6.531 1.025 22.317 1.00 93.44 261 TYR A CA 1
ATOM 2028 C C . TYR A 1 261 ? -5.815 0.718 23.637 1.00 93.44 261 TYR A C 1
ATOM 2030 O O . TYR A 1 261 ? -5.238 1.611 24.268 1.00 93.44 261 TYR A O 1
ATOM 2038 N N . GLY A 1 262 ? -5.914 -0.528 24.098 1.00 90.56 262 GLY A N 1
ATOM 2039 C CA . GLY A 1 262 ? -5.557 -0.927 25.455 1.00 90.56 262 GLY A CA 1
ATOM 2040 C C . GLY A 1 262 ? -6.420 -0.195 26.490 1.00 90.56 262 GLY A C 1
ATOM 2041 O O . GLY A 1 262 ? -7.643 -0.336 26.530 1.00 90.56 262 GLY A O 1
ATOM 2042 N N . SER A 1 263 ? -5.785 0.606 27.346 1.00 87.81 263 SER A N 1
ATOM 2043 C CA . SER A 1 263 ? -6.464 1.403 28.378 1.00 87.81 263 SER A CA 1
ATOM 2044 C C . SER A 1 263 ? -6.754 2.853 27.976 1.00 87.81 263 SER A C 1
ATOM 2046 O O . SER A 1 263 ? -7.315 3.593 28.784 1.00 87.81 263 SER A O 1
ATOM 2048 N N . SER A 1 264 ? -6.352 3.285 26.778 1.00 88.69 264 SER A N 1
ATOM 2049 C CA . SER A 1 264 ? -6.355 4.701 26.394 1.00 88.69 264 SER A CA 1
ATOM 2050 C C . SER A 1 264 ? -7.321 4.992 25.253 1.00 88.69 264 SER A C 1
ATOM 2052 O O . SER A 1 264 ? -7.355 4.268 24.260 1.00 88.69 264 SER A O 1
ATOM 2054 N N . LYS A 1 265 ? -8.052 6.112 25.355 1.00 91.88 265 LYS A N 1
ATOM 2055 C CA . LYS A 1 265 ? -8.856 6.647 24.246 1.00 91.88 265 LYS A CA 1
ATOM 2056 C C . LYS A 1 265 ? -7.947 6.977 23.071 1.00 91.88 265 LYS A C 1
ATOM 2058 O O . LYS A 1 265 ? -6.975 7.711 23.241 1.00 91.88 265 LYS A O 1
ATOM 2063 N N . ILE A 1 266 ? -8.309 6.507 21.880 1.00 92.94 266 ILE A N 1
ATOM 2064 C CA . ILE A 1 266 ? -7.593 6.854 20.651 1.00 92.94 266 ILE A CA 1
ATOM 2065 C C . ILE A 1 266 ? -8.364 7.826 19.768 1.00 92.94 266 ILE A C 1
ATOM 2067 O O . ILE A 1 266 ? -7.732 8.714 19.200 1.00 92.94 266 ILE A O 1
ATOM 2071 N N . THR A 1 267 ? -9.685 7.685 19.637 1.00 93.06 267 THR A N 1
ATOM 2072 C CA . THR A 1 267 ? -10.519 8.586 18.824 1.00 93.06 267 THR A CA 1
ATOM 2073 C C . THR A 1 267 ? -12.010 8.381 19.106 1.00 93.06 267 THR A C 1
ATOM 2075 O O . THR A 1 267 ? -12.441 7.294 19.478 1.00 93.06 267 THR A O 1
ATOM 2078 N N . ASP A 1 268 ? -12.807 9.428 18.929 1.00 92.56 268 ASP A N 1
ATOM 2079 C CA . ASP A 1 268 ? -14.274 9.400 18.799 1.00 92.56 268 ASP A CA 1
ATOM 2080 C C . ASP A 1 268 ? -14.736 9.752 17.369 1.00 92.56 268 ASP A C 1
ATOM 2082 O O . ASP A 1 268 ? -15.926 9.913 17.109 1.00 92.56 268 ASP A O 1
ATOM 2086 N N . LYS A 1 269 ? -13.787 9.837 16.432 1.00 94.94 269 LYS A N 1
ATOM 2087 C CA . LYS A 1 269 ? -13.999 10.041 14.996 1.00 94.94 269 LYS A CA 1
ATOM 2088 C C . LYS A 1 269 ? -13.727 8.750 14.219 1.00 94.94 269 LYS A C 1
ATOM 2090 O O . LYS A 1 269 ? -13.325 7.737 14.793 1.00 94.94 269 LYS A O 1
ATOM 2095 N N . THR A 1 270 ? -13.925 8.810 12.903 1.00 93.31 270 THR A N 1
ATOM 2096 C CA . THR A 1 270 ? -13.570 7.746 11.955 1.00 93.31 270 THR A CA 1
ATOM 2097 C C . THR A 1 270 ? -12.152 7.233 12.199 1.00 93.31 270 THR A C 1
ATOM 2099 O O . THR A 1 270 ? -11.216 8.012 12.393 1.00 93.31 270 THR A O 1
ATOM 2102 N N . LEU A 1 271 ? -12.000 5.914 12.172 1.00 94.19 271 LEU A N 1
ATOM 2103 C CA . LEU A 1 271 ? -10.715 5.236 12.268 1.00 94.19 271 LEU A CA 1
ATOM 2104 C C . LEU A 1 271 ? -10.370 4.652 10.902 1.00 94.19 271 LEU A C 1
ATOM 2106 O O . LEU A 1 271 ? -11.214 4.011 10.277 1.00 94.19 271 LEU A O 1
ATOM 2110 N N . TYR A 1 272 ? -9.135 4.822 10.445 1.00 93.81 272 TYR A N 1
ATOM 2111 C CA . TYR A 1 272 ? -8.674 4.166 9.224 1.00 93.81 272 TYR A CA 1
ATOM 2112 C C . TYR A 1 272 ? -7.702 3.057 9.572 1.00 93.81 272 TYR A C 1
ATOM 2114 O O . TYR A 1 272 ? -6.862 3.223 10.453 1.00 93.81 272 TYR A O 1
ATOM 2122 N N . MET A 1 273 ? -7.782 1.927 8.881 1.00 91.62 273 MET A N 1
ATOM 2123 C CA . MET A 1 273 ? -6.860 0.822 9.121 1.00 91.62 273 MET A CA 1
ATOM 2124 C C . MET A 1 273 ? -6.221 0.360 7.820 1.00 91.62 273 MET A C 1
ATOM 2126 O O . MET A 1 273 ? -6.892 0.106 6.815 1.00 91.62 273 MET A O 1
ATOM 2130 N N . ILE A 1 274 ? -4.896 0.259 7.868 1.00 89.12 274 ILE A N 1
ATOM 2131 C CA . ILE A 1 274 ? -4.049 -0.096 6.735 1.00 89.12 274 ILE A CA 1
ATOM 2132 C C . ILE A 1 274 ? -3.047 -1.168 7.143 1.00 89.12 274 ILE A C 1
ATOM 2134 O O . ILE A 1 274 ? -2.594 -1.206 8.287 1.00 89.12 274 ILE A O 1
ATOM 2138 N N . GLY A 1 275 ? -2.658 -2.016 6.198 1.00 86.12 275 GLY A N 1
ATOM 2139 C CA . GLY A 1 275 ? -1.408 -2.760 6.284 1.00 86.12 275 GLY A CA 1
ATOM 2140 C C . GLY A 1 275 ? -0.344 -2.047 5.458 1.00 86.12 275 GLY A C 1
ATOM 2141 O O . GLY A 1 275 ? -0.637 -1.503 4.397 1.00 86.12 275 GLY A O 1
ATOM 2142 N N . VAL A 1 276 ? 0.899 -2.046 5.918 1.00 78.81 276 VAL A N 1
ATOM 2143 C CA . VAL A 1 276 ? 2.027 -1.490 5.164 1.00 78.81 276 VAL A CA 1
ATOM 2144 C C . VAL A 1 276 ? 3.051 -2.588 4.936 1.00 78.81 276 VAL A C 1
ATOM 2146 O O . VAL A 1 276 ? 3.529 -3.179 5.901 1.00 78.81 276 VAL A O 1
ATOM 2149 N N . ILE A 1 277 ? 3.383 -2.864 3.673 1.00 71.12 277 ILE A N 1
ATOM 2150 C CA . ILE A 1 277 ? 4.450 -3.801 3.307 1.00 71.12 277 ILE A CA 1
ATOM 2151 C C . ILE A 1 277 ? 5.801 -3.101 3.391 1.00 71.12 277 ILE A C 1
ATOM 2153 O O . ILE A 1 277 ? 5.997 -1.981 2.909 1.00 71.12 277 ILE A O 1
ATOM 2157 N N . GLY A 1 278 ? 6.763 -3.842 3.926 1.00 62.47 278 GLY A N 1
ATOM 2158 C CA . GLY A 1 278 ? 8.141 -3.418 4.078 1.00 62.47 278 GLY A CA 1
ATOM 2159 C C . GLY A 1 278 ? 8.488 -3.312 5.548 1.00 62.47 278 GLY A C 1
ATOM 2160 O O . GLY A 1 278 ? 7.659 -2.942 6.375 1.00 62.47 278 GLY A O 1
ATOM 2161 N N . ILE A 1 279 ? 9.738 -3.645 5.860 1.00 49.31 279 ILE A N 1
ATOM 2162 C CA . ILE A 1 279 ? 10.289 -3.515 7.201 1.00 49.31 279 ILE A CA 1
ATOM 2163 C C . ILE A 1 279 ? 10.262 -2.021 7.552 1.00 49.31 279 ILE A C 1
ATOM 2165 O O . ILE A 1 279 ? 11.190 -1.274 7.247 1.00 49.31 279 ILE A O 1
ATOM 2169 N N . LEU A 1 280 ? 9.192 -1.561 8.202 1.00 47.75 280 LEU A N 1
ATOM 2170 C CA . LEU A 1 280 ? 9.403 -0.607 9.269 1.00 47.75 280 LEU A CA 1
ATOM 2171 C C . LEU A 1 280 ? 10.180 -1.404 10.300 1.00 47.75 280 LEU A C 1
ATOM 2173 O O . LEU A 1 280 ? 9.644 -2.327 10.909 1.00 47.75 280 LEU A O 1
ATOM 2177 N N . LEU A 1 281 ? 11.466 -1.103 10.432 1.00 39.94 281 LEU A N 1
ATOM 2178 C CA . LEU A 1 281 ? 12.270 -1.590 11.539 1.00 39.94 281 LEU A CA 1
ATOM 2179 C C . LEU A 1 281 ? 11.719 -0.899 12.790 1.00 39.94 281 LEU A C 1
ATOM 2181 O O . LEU A 1 281 ? 12.277 0.068 13.297 1.00 39.94 281 LEU A O 1
ATOM 2185 N N . VAL A 1 282 ? 10.564 -1.366 13.261 1.00 39.31 282 VAL A N 1
ATOM 2186 C CA . VAL A 1 282 ? 10.160 -1.166 14.639 1.00 39.31 282 VAL A CA 1
ATOM 2187 C C . VAL A 1 282 ? 11.084 -2.093 15.401 1.00 39.31 282 VAL A C 1
ATOM 2189 O O . VAL A 1 282 ? 10.848 -3.295 15.499 1.00 39.31 282 VAL A O 1
ATOM 2192 N N . ILE A 1 283 ? 12.218 -1.556 15.845 1.00 34.12 283 ILE A N 1
ATOM 2193 C CA . ILE A 1 283 ? 13.094 -2.270 16.764 1.00 34.12 283 ILE A CA 1
ATOM 2194 C C . ILE A 1 283 ? 12.319 -2.369 18.077 1.00 34.12 283 ILE A C 1
ATOM 2196 O O . ILE A 1 283 ? 12.417 -1.512 18.951 1.00 34.12 283 ILE A O 1
ATOM 2200 N N . THR A 1 284 ? 11.498 -3.404 18.214 1.00 38.19 284 THR A N 1
ATOM 2201 C CA . THR A 1 284 ? 11.065 -3.867 19.525 1.00 38.19 284 THR A CA 1
ATOM 2202 C C . THR A 1 284 ? 12.256 -4.577 20.135 1.00 38.19 284 THR A C 1
ATOM 2204 O O . THR A 1 284 ? 12.619 -5.681 19.725 1.00 38.19 284 THR A O 1
ATOM 2207 N N . PHE A 1 285 ? 12.904 -3.895 21.074 1.00 35.66 285 PHE A N 1
ATOM 2208 C CA . PHE A 1 285 ? 14.027 -4.444 21.811 1.00 35.66 285 PHE A CA 1
ATOM 2209 C C . PHE A 1 285 ? 13.594 -5.752 22.498 1.00 35.66 285 PHE A C 1
ATOM 2211 O O . PHE A 1 285 ? 12.554 -5.764 23.167 1.00 35.66 285 PHE A O 1
ATOM 2218 N N . PRO A 1 286 ? 14.345 -6.863 22.348 1.00 31.36 286 PRO A N 1
ATOM 2219 C CA . PRO A 1 286 ? 14.117 -8.046 23.174 1.00 31.36 286 PRO A CA 1
ATOM 2220 C C . PRO A 1 286 ? 14.204 -7.633 24.646 1.00 31.36 286 PRO A C 1
ATOM 2222 O O . PRO A 1 286 ? 14.891 -6.662 24.953 1.00 31.36 286 PRO A O 1
ATOM 2225 N N . LYS A 1 287 ? 13.518 -8.342 25.558 1.00 34.12 287 LYS A N 1
ATOM 2226 C CA . LYS A 1 287 ? 13.600 -8.092 27.012 1.00 34.12 287 LYS A CA 1
ATOM 2227 C C . LYS A 1 287 ? 15.074 -7.973 27.438 1.00 34.12 287 LYS A C 1
ATOM 2229 O O . LYS A 1 287 ? 15.767 -8.965 27.622 1.00 34.12 287 LYS A O 1
ATOM 2234 N N . GLY A 1 288 ? 15.522 -6.731 27.549 1.00 40.97 288 GLY A N 1
ATOM 2235 C CA . GLY A 1 288 ? 16.912 -6.302 27.600 1.00 40.97 288 GLY A CA 1
ATOM 2236 C C . GLY A 1 288 ? 16.881 -4.780 27.516 1.00 40.97 288 GLY A C 1
ATOM 2237 O O . GLY A 1 288 ? 16.320 -4.205 26.586 1.00 40.97 288 GLY A O 1
ATOM 2238 N N . LYS A 1 289 ? 17.335 -4.116 28.577 1.00 40.66 289 LYS A N 1
ATOM 2239 C CA . LYS A 1 289 ? 17.057 -2.700 28.835 1.00 40.66 289 LYS A CA 1
ATOM 2240 C C . LYS A 1 289 ? 17.877 -1.799 27.904 1.00 40.66 289 LYS A C 1
ATOM 2242 O O . LYS A 1 289 ? 18.956 -1.365 28.285 1.00 40.66 289 LYS A O 1
ATOM 2247 N N . ILE A 1 290 ? 17.355 -1.464 26.727 1.00 45.59 290 ILE A N 1
ATOM 2248 C CA . ILE A 1 290 ? 17.744 -0.212 26.066 1.00 45.59 290 ILE A CA 1
ATOM 2249 C C . ILE A 1 290 ? 16.804 0.867 26.600 1.00 45.59 290 ILE A C 1
ATOM 2251 O O . ILE A 1 290 ? 15.637 0.950 26.220 1.00 45.59 290 ILE A O 1
ATOM 2255 N N . ALA A 1 291 ? 17.299 1.657 27.553 1.00 45.84 291 ALA A N 1
ATOM 2256 C CA . ALA A 1 291 ? 16.594 2.835 28.031 1.00 45.84 291 ALA A CA 1
ATOM 2257 C C . ALA A 1 291 ? 16.770 3.952 26.996 1.00 45.84 291 ALA A C 1
ATOM 2259 O O . ALA A 1 291 ? 17.839 4.549 26.871 1.00 45.84 291 ALA A O 1
ATOM 2260 N N . VAL A 1 292 ? 15.719 4.218 26.224 1.00 48.25 292 VAL A N 1
ATOM 2261 C CA . VAL A 1 292 ? 15.657 5.395 25.357 1.00 48.25 292 VAL A CA 1
ATOM 2262 C C . VAL A 1 292 ? 14.857 6.459 26.096 1.00 48.25 292 VAL A C 1
ATOM 2264 O O . VAL A 1 292 ? 13.689 6.255 26.426 1.00 48.25 292 VAL A O 1
ATOM 2267 N N . LYS A 1 293 ? 15.482 7.597 26.393 1.00 48.88 293 LYS A N 1
ATOM 2268 C CA . LYS A 1 293 ? 14.823 8.716 27.070 1.00 48.88 293 LYS A CA 1
ATOM 2269 C C . LYS A 1 293 ? 14.383 9.737 26.026 1.00 48.88 293 LYS A C 1
ATOM 2271 O O . LYS A 1 293 ? 15.223 10.304 25.328 1.00 48.88 293 LYS A O 1
ATOM 2276 N N . CYS A 1 294 ? 13.076 9.980 25.922 1.00 44.72 294 CYS A N 1
ATOM 2277 C CA . CYS A 1 294 ? 12.557 11.137 25.195 1.00 44.72 294 CYS A CA 1
ATOM 2278 C C . CYS A 1 294 ? 12.561 12.344 26.132 1.00 44.72 294 CYS A C 1
ATOM 2280 O O . CYS A 1 294 ? 11.900 12.336 27.171 1.00 44.72 294 CYS A O 1
ATOM 2282 N N . THR A 1 295 ? 13.303 13.390 25.779 1.00 53.81 295 THR A N 1
ATOM 2283 C CA . THR A 1 295 ? 13.241 14.653 26.519 1.00 53.81 295 THR A CA 1
ATOM 2284 C C . THR A 1 295 ? 12.105 15.490 25.939 1.00 53.81 295 THR A C 1
ATOM 2286 O O . THR A 1 295 ? 12.252 16.077 24.868 1.00 53.81 295 THR A O 1
ATOM 2289 N N . THR A 1 296 ? 10.966 15.551 26.634 1.00 44.84 296 THR A N 1
ATOM 2290 C CA . THR A 1 296 ? 9.730 16.217 26.166 1.00 44.84 296 THR A CA 1
ATOM 2291 C C . THR A 1 296 ? 9.938 17.687 25.799 1.00 44.84 296 THR A C 1
ATOM 2293 O O . THR A 1 296 ? 9.357 18.169 24.833 1.00 44.84 296 THR A O 1
ATOM 2296 N N . ASN A 1 297 ? 10.833 18.381 26.507 1.00 46.12 297 ASN A N 1
ATOM 2297 C CA . ASN A 1 297 ? 11.101 19.807 26.295 1.00 46.12 297 ASN A CA 1
ATOM 2298 C C . ASN A 1 297 ? 11.913 20.086 25.021 1.00 46.12 297 ASN A C 1
ATOM 2300 O O . ASN A 1 297 ? 11.818 21.168 24.455 1.00 46.12 297 ASN A O 1
ATOM 2304 N N . THR A 1 298 ? 12.724 19.127 24.568 1.00 47.06 298 THR A N 1
ATOM 2305 C CA . THR A 1 298 ? 13.618 19.308 23.411 1.00 47.06 298 THR A CA 1
ATOM 2306 C C . THR A 1 298 ? 13.239 18.432 22.223 1.00 47.06 298 THR A C 1
ATOM 2308 O O . THR A 1 298 ? 13.824 18.590 21.154 1.00 47.06 298 THR A O 1
ATOM 2311 N N . ARG A 1 299 ? 12.283 17.506 22.398 1.00 47.16 299 ARG A N 1
ATOM 2312 C CA . ARG A 1 299 ? 11.893 16.471 21.424 1.00 47.16 299 ARG A CA 1
ATOM 2313 C C . ARG A 1 299 ? 13.085 15.665 20.890 1.00 47.16 299 ARG A C 1
ATOM 2315 O O . ARG A 1 299 ? 13.054 15.166 19.769 1.00 47.16 299 ARG A O 1
ATOM 2322 N N . LYS A 1 300 ? 14.151 15.547 21.687 1.00 42.88 300 LYS A N 1
ATOM 2323 C CA . LYS A 1 300 ? 15.348 14.770 21.352 1.00 42.88 300 LYS A CA 1
ATOM 2324 C C . LYS A 1 300 ? 15.355 13.453 22.113 1.00 42.88 300 LYS A C 1
ATOM 2326 O O . LYS A 1 300 ? 15.054 13.408 23.310 1.00 42.88 300 LYS A O 1
ATOM 2331 N N . TRP A 1 301 ? 15.740 12.402 21.403 1.00 51.06 301 TRP A N 1
ATOM 2332 C CA . TRP A 1 301 ? 16.014 11.092 21.969 1.00 51.06 301 TRP A CA 1
ATOM 2333 C C . TRP A 1 301 ? 17.454 11.025 22.462 1.00 51.06 301 TRP A C 1
ATOM 2335 O O . TRP A 1 301 ? 18.371 11.471 21.775 1.00 51.06 301 TRP A O 1
ATOM 2345 N N . THR A 1 302 ? 17.660 10.422 23.627 1.00 51.81 302 THR A N 1
ATOM 2346 C CA . THR A 1 302 ? 18.984 9.968 24.058 1.00 51.81 302 THR A CA 1
ATOM 2347 C C . THR A 1 302 ? 18.916 8.483 24.366 1.00 51.81 302 THR A C 1
ATOM 2349 O O . THR A 1 302 ? 18.068 8.051 25.150 1.00 51.81 302 THR A O 1
ATOM 2352 N N . VAL A 1 303 ? 19.804 7.716 23.744 1.00 56.81 303 VAL A N 1
ATOM 2353 C CA . VAL A 1 303 ? 20.031 6.308 24.076 1.00 56.81 303 VAL A CA 1
ATOM 2354 C C . VAL A 1 303 ? 20.998 6.275 25.252 1.00 56.81 303 VAL A C 1
ATOM 2356 O O . VAL A 1 303 ? 22.017 6.969 25.227 1.00 56.81 303 VAL A O 1
ATOM 2359 N N . ASP A 1 304 ? 20.660 5.530 26.300 1.00 53.94 304 ASP A N 1
ATOM 2360 C CA . ASP A 1 304 ? 21.553 5.362 27.442 1.00 53.94 304 ASP A CA 1
ATOM 2361 C C . ASP A 1 304 ? 22.860 4.678 26.996 1.00 53.94 304 ASP A C 1
ATOM 2363 O O . ASP A 1 304 ? 22.837 3.705 26.242 1.00 53.94 304 ASP A O 1
ATOM 2367 N N . LYS A 1 305 ? 24.009 5.219 27.420 1.00 49.41 305 LYS A N 1
ATOM 2368 C CA . LYS A 1 305 ? 25.344 5.004 26.811 1.00 49.41 305 LYS A CA 1
ATOM 2369 C C . LYS A 1 305 ? 25.899 3.573 26.914 1.00 49.41 305 LYS A C 1
ATOM 2371 O O . LYS A 1 305 ? 27.025 3.335 26.491 1.00 49.41 305 LYS A O 1
ATOM 2376 N N . ALA A 1 306 ? 25.160 2.635 27.495 1.00 46.19 306 ALA A N 1
ATOM 2377 C CA . ALA A 1 306 ? 25.663 1.309 27.844 1.00 46.19 306 ALA A CA 1
ATOM 2378 C C . ALA A 1 306 ? 25.409 0.221 26.784 1.00 46.19 306 ALA A C 1
ATOM 2380 O O . ALA A 1 306 ? 25.717 -0.940 27.049 1.00 46.19 306 ALA A O 1
ATOM 2381 N N . VAL A 1 307 ? 24.841 0.546 25.616 1.00 49.28 307 VAL A N 1
ATOM 2382 C CA . VAL A 1 307 ? 24.522 -0.469 24.600 1.00 49.28 307 VAL A CA 1
ATOM 2383 C C . VAL A 1 307 ? 25.003 -0.044 23.216 1.00 49.28 307 VAL A C 1
ATOM 2385 O O . VAL A 1 307 ? 24.593 0.998 22.708 1.00 49.28 307 VAL A O 1
ATOM 2388 N N . ASP A 1 308 ? 25.856 -0.876 22.612 1.00 43.56 308 ASP A N 1
ATOM 2389 C CA . ASP A 1 308 ? 26.252 -0.759 21.209 1.00 43.56 308 ASP A CA 1
ATOM 2390 C C . ASP A 1 308 ? 25.009 -0.890 20.326 1.00 43.56 308 ASP A C 1
ATOM 2392 O O . ASP A 1 308 ? 24.389 -1.953 20.227 1.00 43.56 308 ASP A O 1
ATOM 2396 N N . VAL A 1 309 ? 24.626 0.217 19.693 1.00 45.59 309 VAL A N 1
ATOM 2397 C CA . VAL A 1 309 ? 23.592 0.231 18.661 1.00 45.59 309 VAL A CA 1
ATOM 2398 C C . VAL A 1 309 ? 24.278 -0.152 17.351 1.00 45.59 309 VAL A C 1
ATOM 2400 O O . VAL A 1 309 ? 25.171 0.579 16.917 1.00 45.59 309 VAL A O 1
ATOM 2403 N N . PRO A 1 310 ? 23.905 -1.271 16.702 1.00 41.31 310 PRO A N 1
ATOM 2404 C CA . PRO A 1 310 ? 24.468 -1.620 15.407 1.00 41.31 310 PRO A CA 1
ATOM 2405 C C . PRO A 1 310 ? 24.225 -0.477 14.421 1.00 41.31 310 PRO A C 1
ATOM 2407 O O . PRO A 1 310 ? 23.132 0.091 14.379 1.00 41.31 310 PRO A O 1
ATOM 2410 N N . THR A 1 311 ? 25.230 -0.147 13.618 1.00 38.62 311 THR A N 1
ATOM 2411 C CA . THR A 1 311 ? 25.116 0.783 12.495 1.00 38.62 311 THR A CA 1
ATOM 2412 C C . THR A 1 311 ? 24.177 0.199 11.439 1.00 38.62 311 THR A C 1
ATOM 2414 O O . THR A 1 311 ? 24.590 -0.523 10.537 1.00 38.62 311 THR A O 1
ATOM 2417 N N . ILE A 1 312 ? 22.887 0.493 11.575 1.00 37.53 312 ILE A N 1
ATOM 2418 C CA . ILE A 1 312 ? 21.857 0.274 10.558 1.00 37.53 312 ILE A CA 1
ATOM 2419 C C . ILE A 1 312 ? 21.217 1.609 10.189 1.00 37.53 312 ILE A C 1
ATOM 2421 O O . ILE A 1 312 ? 21.064 2.498 11.031 1.00 37.53 312 ILE A O 1
ATOM 2425 N N . ASP A 1 313 ? 20.863 1.736 8.912 1.00 37.09 313 ASP A N 1
ATOM 2426 C CA . ASP A 1 313 ? 20.287 2.944 8.336 1.00 37.09 313 ASP A CA 1
ATOM 2427 C C . ASP A 1 313 ? 18.933 3.275 8.985 1.00 37.09 313 ASP A C 1
ATOM 2429 O O . ASP A 1 313 ? 17.926 2.606 8.769 1.00 37.09 313 ASP A O 1
ATOM 2433 N N . VAL A 1 314 ? 18.951 4.357 9.767 1.00 37.22 314 VAL A N 1
ATOM 2434 C CA . VAL A 1 314 ? 17.820 5.125 10.309 1.00 37.22 314 VAL A CA 1
ATOM 2435 C C . VAL A 1 314 ? 16.878 4.369 11.265 1.00 37.22 314 VAL A C 1
ATOM 2437 O O . VAL A 1 314 ? 15.961 3.654 10.870 1.00 37.22 314 VAL A O 1
ATOM 2440 N N . ILE A 1 315 ? 17.029 4.649 12.565 1.00 39.44 315 ILE A N 1
ATOM 2441 C CA . ILE A 1 315 ? 16.055 4.297 13.609 1.00 39.44 315 ILE A CA 1
ATOM 2442 C C . ILE A 1 315 ? 14.981 5.390 13.661 1.00 39.44 315 ILE A C 1
ATOM 2444 O O . ILE A 1 315 ? 15.283 6.547 13.958 1.00 39.44 315 ILE A O 1
ATOM 2448 N N . TYR A 1 316 ? 13.721 5.025 13.423 1.00 39.06 316 TYR A N 1
ATOM 2449 C CA . TYR A 1 316 ? 12.579 5.903 13.679 1.00 39.06 316 TYR A CA 1
ATOM 2450 C C . TYR A 1 316 ? 11.984 5.570 15.049 1.00 39.06 316 TYR A C 1
ATOM 2452 O O . TYR A 1 316 ? 11.461 4.480 15.258 1.00 39.06 316 TYR A O 1
ATOM 2460 N N . ALA A 1 317 ? 12.044 6.521 15.979 1.00 42.25 317 ALA A N 1
ATOM 2461 C CA . ALA A 1 317 ? 11.321 6.471 17.244 1.00 42.25 317 ALA A CA 1
ATOM 2462 C C . ALA A 1 317 ? 10.414 7.706 17.330 1.00 42.25 317 ALA A C 1
ATOM 2464 O O . ALA A 1 317 ? 10.873 8.836 17.145 1.00 42.25 317 ALA A O 1
ATOM 2465 N N . VAL A 1 318 ? 9.119 7.502 17.578 1.00 38.56 318 VAL A N 1
ATOM 2466 C CA . VAL A 1 318 ? 8.122 8.581 17.683 1.00 38.56 318 VAL A CA 1
ATOM 2467 C C . VAL A 1 318 ? 7.806 8.810 19.158 1.00 38.56 318 VAL A C 1
ATOM 2469 O O . VAL A 1 318 ? 7.369 7.886 19.840 1.00 38.56 318 VAL A O 1
ATOM 2472 N N . CYS A 1 319 ? 8.055 10.020 19.672 1.00 35.03 319 CYS A N 1
ATOM 2473 C CA . CYS A 1 319 ? 7.566 10.392 21.000 1.00 35.03 319 CYS A CA 1
ATOM 2474 C C . CYS A 1 319 ? 6.083 10.725 20.860 1.00 35.03 319 CYS A C 1
ATOM 2476 O O . CYS A 1 319 ? 5.738 11.713 20.212 1.00 35.03 319 CYS A O 1
ATOM 2478 N N . VAL A 1 320 ? 5.219 9.903 21.447 1.00 34.59 320 VAL A N 1
ATOM 2479 C CA . VAL A 1 320 ? 3.786 10.188 21.531 1.00 34.59 320 VAL A CA 1
ATOM 2480 C C . VAL A 1 320 ? 3.514 10.701 22.942 1.00 34.59 320 VAL A C 1
ATOM 2482 O O . VAL A 1 320 ? 3.726 9.972 23.909 1.00 34.59 320 VAL A O 1
ATOM 2485 N N . ASP A 1 321 ? 3.123 11.969 23.064 1.00 29.14 321 ASP A N 1
ATOM 2486 C CA . ASP A 1 321 ? 2.612 12.527 24.318 1.00 29.14 321 ASP A CA 1
ATOM 2487 C C . ASP A 1 321 ? 1.103 12.250 24.369 1.00 29.14 321 ASP A C 1
ATOM 2489 O O . ASP A 1 321 ? 0.377 12.650 23.461 1.00 29.14 321 ASP A O 1
ATOM 2493 N N . PHE A 1 322 ? 0.650 11.507 25.380 1.00 29.84 322 PHE A N 1
ATOM 2494 C CA . PHE A 1 322 ? -0.752 11.102 25.564 1.00 29.84 322 PHE A CA 1
ATOM 2495 C C . PHE A 1 322 ? -1.463 11.973 26.615 1.00 29.84 322 PHE A C 1
ATOM 2497 O O . PHE A 1 322 ? -2.235 11.454 27.422 1.00 29.84 322 PHE A O 1
ATOM 2504 N N . ARG A 1 323 ? -1.156 13.273 26.660 1.00 30.80 323 ARG A N 1
ATOM 2505 C CA . ARG A 1 323 ? -1.889 14.228 27.503 1.00 30.80 323 ARG A CA 1
ATOM 2506 C C . ARG A 1 323 ? -3.237 14.597 26.904 1.00 30.80 323 ARG A C 1
ATOM 2508 O O . ARG A 1 323 ? -3.294 14.798 25.673 1.00 30.80 323 ARG A O 1
#

pLDDT: mean 74.99, std 19.71, range [29.14, 97.5]

Sequence (323 aa):
MLILLAYMKVLLLFLYFLPNNVGGCLVVKPKNPDLQNCKCSIDLFNQDDIRNNNGGSYLANQKAWNPIVTATDSCGLSITCDPIAGVSSFMTVMFRSNGNPLYMTGDRGDRTVRCVDHPLDSKVKIWIARGTRVINPAVACVKLEIQKDDVPMNGCQCPPIKHIDALGIIQMDSHTSWLARKLIIRASIAVDSNCEVSFNAALLGPTDFQLMLLRDEAPPIFLPIFVPQMRRYLKDDIKPAKVVLDDLTCRKVGNAYKWDYGSSKITDKTLYMIGVIGILLVITFPKGKIAVKCTTNTRKWTVDKAVDVPTIDVIYAVCVDFR

Organism: Caenorhabditis briggsae (NCBI:txid6238)

Foldseek 3Di:
DVVVVVVVVVVVVVVVPPPPCLPDDQDFDFPADCLPPDPDTEHADALVSLCSGLLRVLLNPWHKDGWDWDAPDSFKIATHDDDDPPFPDKWKWKDASVDHIATLDDDRQQRMKGWDADPVGNVDIFIDHPNDTGHRIYIMITRPPPCQPWAPQAQPQAATEGADALVRQCVQDPQRNVLSNFDWDDWQWHQHNQRWI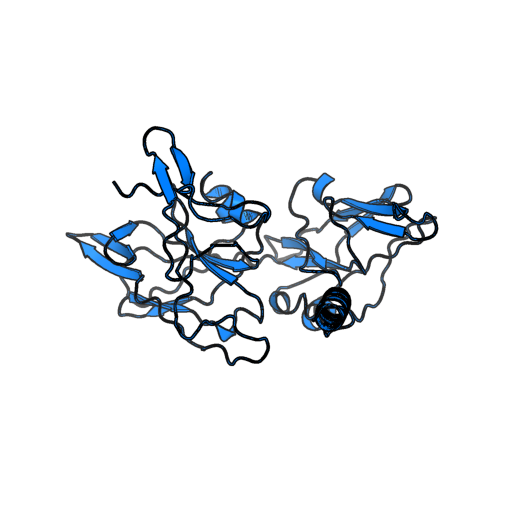KTAPQSVALFDKWKWKDDHPDHIDTQPCPPVLPDSQHNPRDGHGIDTQVQWDWDDDPNAIFTGGNHGTDGRHYMYMIITTDDPVPVPDDPDDQDWDQDPVVRDIDTDPPDDDPPDPDDDDDDDDRD

Secondary structure (DSSP, 8-state):
-HHHHHHHHHHHHHHHHS-----------------TT-----EE--HHHHHH-TTTGGGTTS-EEPPEEEESSSSEEEEE-PPPTT-S-EEEEEE-TTSSPEE--SSGGGGEEEEEEETTEEEEEEEEETTEEESS-EEEEEE------BPP-TT--SPPEE---HHHHHHH-TTTGGGGGSEEE--EEEE-TT--EEEEGGGS-SS-EEEEEEETTEEEEE-----TT-S---TT----S-EE-TTEEEEEETTEEEEEETTEEEESS-EEEEEEES--------SS---EEEETTTTEEEE-TTS-----S----------

Radius of gyration: 23.21 Å; chains: 1; bounding box: 68×42×60 Å